Protein AF-A0A0J1IBX7-F1 (afdb_monomer)

Radius of gyration: 26.08 Å; Cα contacts (8 Å, |Δi|>4): 361; chains: 1; bounding box: 65×46×67 Å

Secondary structure (DSSP, 8-state):
-EEEEEE---SSSS-S-----HHHHHHHHHHHHTT-EEEEEETTT-SSHHHHHHHHHHHH--SEEEEE---SS--TT----SHHHHHHHHHHHHHH-TTSEEEEESHHHHHSHHHHHHH-TT--EE--S--TTHHHHHHHHHHHHHHS-----HHHHHHHHHHHTTSSPPEEEEEE-S-TT--HHHHHHHHHHHHHHHHHHTTTT-EEEEEEEPEEP-TTSHHHHHHHHTTSS-TT---SS--EE--TT-TTHHHHHHHHHHHHHHHHHHT---

Nearest PDB structures (foldseek):
  7kdx-assembly1_A  TM=3.950E-01  e=1.220E-04  Streptomyces tokunonensis
  8thp-assembly1_A  TM=5.035E-01  e=6.519E-03  Flavobacterium johnsoniae UW101
  8ted-assembly1_A  TM=4.180E-01  e=2.710E-02  Flavobacterium johnsoniae UW101
  5ufh-assembly1_A-2  TM=3.490E-01  e=6.223E-02  Bifidobacterium animalis subsp. lactis AD011
  3bbl-assembly1_A  TM=4.042E-01  e=1.536E+00  Chloroflexus aggregans DSM 9485

Structure (mmCIF, N/CA/C/O backbone):
data_AF-A0A0J1IBX7-F1
#
_entry.id   AF-A0A0J1IBX7-F1
#
loop_
_atom_site.group_PDB
_atom_site.id
_atom_site.type_symbol
_atom_site.label_atom_id
_atom_site.label_alt_id
_atom_site.label_comp_id
_atom_site.label_asym_id
_atom_site.label_entity_id
_atom_site.label_seq_id
_atom_site.pdbx_PDB_ins_code
_atom_site.Cartn_x
_atom_site.Cartn_y
_atom_site.Cartn_z
_atom_site.occupancy
_atom_site.B_iso_or_equiv
_atom_site.auth_seq_id
_atom_site.auth_comp_id
_atom_site.auth_asym_id
_atom_site.auth_atom_id
_atom_site.pdbx_PDB_model_num
ATOM 1 N N . MET A 1 1 ? -7.163 -11.366 -7.901 1.00 87.75 1 MET A N 1
ATOM 2 C CA . MET A 1 1 ? -7.035 -10.162 -8.777 1.00 87.75 1 MET A CA 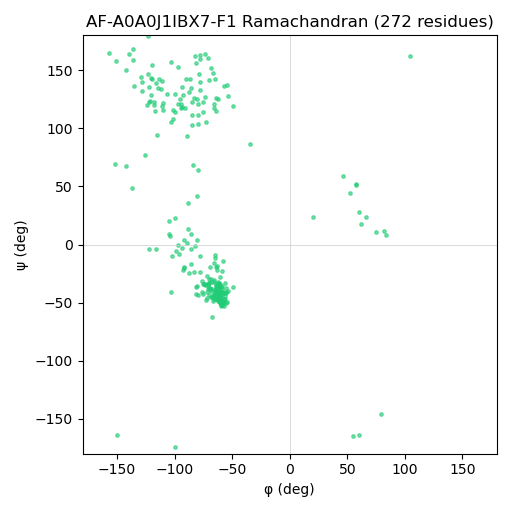1
ATOM 3 C C . MET A 1 1 ? -6.625 -10.525 -10.208 1.00 87.75 1 MET A C 1
ATOM 5 O O . MET A 1 1 ? -6.174 -11.645 -10.422 1.00 87.75 1 MET A O 1
ATOM 9 N N . ARG A 1 2 ? -6.738 -9.586 -11.164 1.00 96.25 2 ARG A N 1
ATOM 10 C CA . ARG A 1 2 ? -6.156 -9.688 -12.520 1.00 96.25 2 ARG A CA 1
ATOM 11 C C . ARG A 1 2 ? -4.748 -9.080 -12.525 1.00 96.25 2 ARG A C 1
ATOM 13 O O . ARG A 1 2 ? -4.621 -7.886 -12.257 1.00 96.25 2 ARG A O 1
ATOM 20 N N . VAL A 1 3 ? -3.725 -9.882 -12.813 1.00 97.94 3 VAL A N 1
ATOM 21 C CA . VAL A 1 3 ? -2.308 -9.483 -12.789 1.00 97.94 3 VAL A CA 1
ATOM 22 C C . VAL A 1 3 ? -1.711 -9.630 -14.186 1.00 97.94 3 VAL A C 1
ATOM 24 O O . VAL A 1 3 ? -1.757 -10.713 -14.768 1.00 97.94 3 VAL A O 1
ATOM 27 N N . LEU A 1 4 ? -1.162 -8.549 -14.735 1.00 98.62 4 LEU A N 1
ATOM 28 C CA . LEU A 1 4 ? -0.428 -8.580 -15.999 1.00 98.62 4 LEU A CA 1
ATOM 29 C C . LEU A 1 4 ? 1.071 -8.562 -15.708 1.00 98.62 4 LEU A C 1
ATOM 31 O O . LEU A 1 4 ? 1.586 -7.584 -15.177 1.00 98.62 4 LEU A O 1
ATOM 35 N N . MET A 1 5 ? 1.766 -9.633 -16.067 1.00 98.38 5 MET A N 1
ATOM 36 C CA . MET A 1 5 ? 3.218 -9.733 -15.958 1.00 98.38 5 MET A CA 1
ATOM 37 C C . MET A 1 5 ? 3.864 -9.303 -17.271 1.00 98.38 5 MET A C 1
ATOM 39 O O . MET A 1 5 ? 3.505 -9.811 -18.330 1.00 98.38 5 MET A O 1
ATOM 43 N N . ILE A 1 6 ? 4.824 -8.388 -17.214 1.00 98.25 6 ILE A N 1
ATOM 44 C CA . ILE A 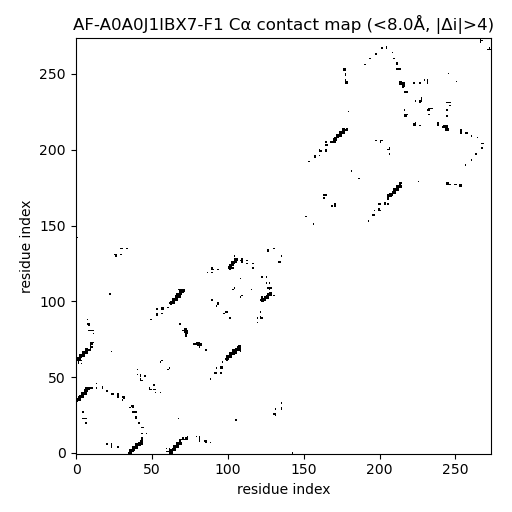1 6 ? 5.453 -7.794 -18.390 1.00 98.25 6 ILE A CA 1
ATOM 45 C C . ILE A 1 6 ? 6.963 -7.994 -18.318 1.00 98.25 6 ILE A C 1
ATOM 47 O O . ILE A 1 6 ? 7.626 -7.483 -17.412 1.00 98.25 6 ILE A O 1
ATOM 51 N N . GLN A 1 7 ? 7.520 -8.689 -19.310 1.00 96.75 7 GLN A N 1
ATOM 52 C CA . GLN A 1 7 ? 8.950 -8.609 -19.591 1.00 96.75 7 GLN A CA 1
ATOM 53 C C . GLN A 1 7 ? 9.176 -7.328 -20.389 1.00 96.75 7 GLN A C 1
ATOM 55 O O . GLN A 1 7 ? 8.724 -7.230 -21.531 1.00 96.75 7 GLN A O 1
ATOM 60 N N . THR A 1 8 ? 9.848 -6.340 -19.794 1.00 95.19 8 THR A N 1
ATOM 61 C CA . THR A 1 8 ? 10.196 -5.108 -20.513 1.00 95.19 8 THR A CA 1
ATOM 62 C C . THR A 1 8 ? 11.332 -5.387 -21.499 1.00 95.19 8 THR A C 1
ATOM 64 O O . THR A 1 8 ? 12.009 -6.418 -21.358 1.00 95.19 8 THR A O 1
ATOM 67 N N . PRO A 1 9 ? 11.576 -4.491 -22.479 1.00 91.38 9 PRO A N 1
ATOM 68 C CA . PRO A 1 9 ? 12.685 -4.647 -23.411 1.00 91.38 9 PRO A CA 1
ATOM 69 C C . PRO A 1 9 ? 13.985 -4.948 -22.662 1.00 91.38 9 P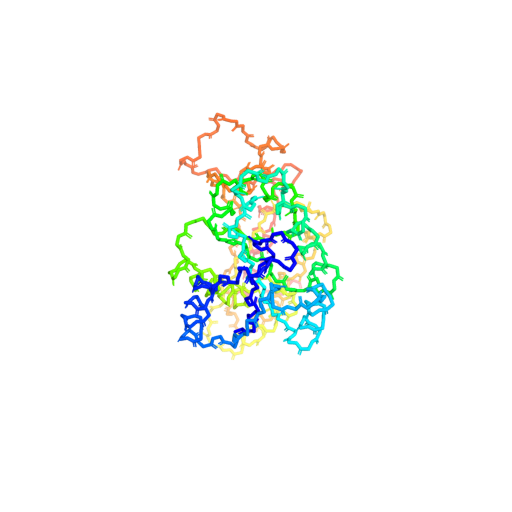RO A C 1
ATOM 71 O O . PRO A 1 9 ? 14.404 -4.183 -21.793 1.00 91.38 9 PRO A O 1
ATOM 74 N N . SER A 1 10 ? 14.573 -6.107 -22.949 1.00 86.31 10 SER A N 1
ATOM 75 C CA . SER A 1 10 ? 15.773 -6.614 -22.267 1.00 86.31 10 SER A CA 1
ATOM 76 C C . SER A 1 10 ? 16.972 -6.751 -23.199 1.00 86.31 10 SER A C 1
ATOM 78 O O . SER A 1 10 ? 18.063 -7.109 -22.756 1.00 86.31 10 SER A O 1
ATOM 80 N N . VAL A 1 11 ? 16.761 -6.477 -24.483 1.00 80.69 11 VAL A N 1
ATOM 81 C CA . VAL A 1 11 ? 17.766 -6.455 -25.539 1.00 80.69 11 VAL A CA 1
ATOM 82 C C . VAL A 1 11 ? 17.537 -5.229 -26.416 1.00 80.69 11 VAL A C 1
ATOM 84 O O . VAL A 1 11 ? 16.456 -4.641 -26.434 1.00 80.69 11 VAL A O 1
ATOM 87 N N . GLU A 1 12 ? 18.577 -4.819 -27.129 1.00 74.31 12 GLU A N 1
ATOM 88 C CA . GLU A 1 12 ? 18.506 -3.698 -28.058 1.00 74.31 12 GLU A CA 1
ATOM 89 C C . GLU A 1 12 ? 17.898 -4.133 -29.398 1.00 74.31 12 GLU A C 1
ATOM 91 O O . GLU A 1 12 ? 18.411 -5.044 -30.054 1.00 74.31 12 GLU A O 1
ATOM 96 N N . GLY A 1 13 ? 16.835 -3.439 -29.818 1.00 66.94 13 GLY A N 1
ATOM 97 C CA . GLY A 1 13 ? 16.150 -3.684 -31.087 1.00 66.94 13 GLY A CA 1
ATOM 98 C C . GLY A 1 13 ? 15.570 -5.097 -31.207 1.00 66.94 13 GLY A C 1
ATOM 99 O O . GLY A 1 13 ? 15.451 -5.834 -30.231 1.00 66.94 13 GLY A O 1
ATOM 100 N N . ILE A 1 14 ? 15.238 -5.500 -32.436 1.00 58.50 14 ILE A N 1
ATOM 101 C CA . ILE A 1 14 ? 14.907 -6.896 -32.760 1.00 58.50 14 ILE A CA 1
ATOM 102 C C . ILE A 1 14 ? 16.231 -7.664 -32.895 1.00 58.50 14 ILE A C 1
ATOM 104 O O . ILE A 1 14 ? 16.634 -8.094 -33.973 1.00 58.50 14 ILE A O 1
ATOM 108 N N . SER A 1 15 ? 16.974 -7.758 -31.797 1.00 56.31 15 SER A N 1
ATOM 109 C CA . SER A 1 15 ? 18.094 -8.686 -31.684 1.00 56.31 15 SER A CA 1
ATOM 110 C C . SER A 1 15 ? 17.576 -10.113 -31.935 1.00 56.31 15 SER A C 1
ATOM 112 O O . SER A 1 15 ? 16.514 -10.484 -31.434 1.00 56.31 15 SER A O 1
ATOM 114 N N . GLN A 1 16 ? 18.303 -10.924 -32.715 1.00 57.03 16 GLN A N 1
ATOM 115 C CA . GLN A 1 16 ? 17.941 -12.332 -32.950 1.00 57.03 16 GLN A CA 1
ATOM 116 C C . GLN A 1 16 ? 17.965 -13.171 -31.663 1.00 57.03 16 GLN A C 1
ATOM 118 O O . GLN A 1 16 ? 17.305 -14.208 -31.596 1.00 57.03 16 GLN A O 1
ATOM 123 N N . GLU A 1 17 ? 18.696 -12.727 -30.638 1.00 67.81 17 GLU A N 1
ATOM 124 C CA . GLU A 1 17 ? 18.764 -13.421 -29.362 1.00 67.81 17 GLU A CA 1
ATOM 125 C C . GLU A 1 17 ? 17.519 -13.115 -28.524 1.00 67.81 17 GLU A C 1
ATOM 127 O O . GLU A 1 17 ? 17.360 -12.032 -27.955 1.00 67.81 17 GLU A O 1
ATOM 132 N N . LYS A 1 18 ? 16.610 -14.092 -28.483 1.00 77.88 18 LYS A N 1
ATOM 133 C CA . LYS A 1 18 ? 15.417 -14.082 -27.638 1.00 77.88 18 LYS A CA 1
ATOM 134 C C . LYS A 1 18 ? 15.688 -14.935 -26.409 1.00 77.88 18 LYS A C 1
ATOM 136 O O . LYS A 1 18 ? 15.852 -16.149 -26.514 1.00 77.88 18 LYS A O 1
ATOM 141 N N . VAL A 1 19 ? 15.720 -14.297 -25.246 1.00 85.25 19 VAL A N 1
ATOM 142 C CA . VAL A 1 19 ? 15.922 -14.981 -23.968 1.00 85.25 19 VAL A CA 1
ATOM 143 C C . VAL A 1 19 ? 14.566 -15.261 -23.341 1.00 85.25 19 VAL A C 1
ATOM 145 O O . VAL A 1 19 ? 13.773 -14.347 -23.136 1.00 85.25 19 VAL A O 1
ATOM 148 N N . TYR A 1 20 ? 14.307 -16.525 -23.013 1.00 90.12 20 TYR A N 1
ATOM 149 C CA . TYR A 1 20 ? 13.074 -16.916 -22.341 1.00 90.12 20 TYR A CA 1
ATOM 150 C C . TYR A 1 20 ? 12.970 -16.241 -20.958 1.00 90.12 20 TYR A C 1
ATOM 152 O O . TYR A 1 20 ? 13.886 -16.399 -20.139 1.00 90.12 20 TYR A O 1
ATOM 160 N N . PRO A 1 21 ? 11.884 -15.505 -20.652 1.00 91.44 21 PRO A N 1
ATOM 161 C CA . PRO A 1 21 ? 11.794 -14.705 -19.435 1.00 91.44 21 PRO A CA 1
ATOM 162 C C . PRO A 1 21 ? 11.346 -15.564 -18.243 1.00 91.44 21 PRO A C 1
ATOM 164 O O . PRO A 1 21 ? 10.243 -15.423 -17.714 1.00 91.44 21 PRO A O 1
ATOM 167 N N . ILE A 1 22 ? 12.219 -16.480 -17.813 1.00 94.12 22 ILE A N 1
ATOM 168 C CA . ILE A 1 22 ? 11.900 -17.497 -16.800 1.00 94.12 22 ILE A CA 1
ATOM 169 C C . ILE A 1 22 ? 11.371 -16.894 -15.494 1.00 94.12 22 ILE A C 1
ATOM 171 O O . ILE A 1 22 ? 10.419 -17.424 -14.934 1.00 94.12 22 ILE A O 1
ATOM 175 N N . GLY A 1 23 ? 11.908 -15.748 -15.058 1.00 92.81 23 GLY A N 1
ATOM 176 C CA . GLY A 1 23 ? 11.496 -15.096 -13.813 1.00 92.81 23 GLY A CA 1
ATOM 177 C C . GLY A 1 23 ? 10.001 -14.776 -13.779 1.00 92.81 23 GLY A C 1
ATOM 178 O O . GLY A 1 23 ? 9.296 -15.207 -12.871 1.00 92.81 23 GLY A O 1
ATOM 179 N N . ILE A 1 24 ? 9.473 -14.085 -14.796 1.00 95.56 24 ILE A N 1
ATOM 180 C CA . ILE A 1 24 ? 8.044 -13.735 -14.804 1.00 95.56 24 ILE A CA 1
ATOM 181 C C . ILE A 1 24 ? 7.141 -14.939 -15.063 1.00 95.56 24 ILE A C 1
ATOM 183 O O . ILE A 1 24 ? 6.004 -14.937 -14.601 1.00 95.56 24 ILE A O 1
ATOM 187 N N . VAL A 1 25 ? 7.622 -15.967 -15.773 1.00 96.50 25 VAL A N 1
ATOM 188 C CA . VAL A 1 25 ? 6.854 -17.200 -16.006 1.00 96.50 25 VAL A CA 1
ATOM 189 C C . VAL A 1 25 ? 6.717 -18.002 -14.712 1.00 96.50 25 VAL A C 1
ATOM 191 O O . VAL A 1 25 ? 5.618 -18.466 -14.388 1.00 96.50 25 VAL A O 1
ATOM 194 N N . THR A 1 26 ? 7.802 -18.127 -13.946 1.00 96.38 26 THR A N 1
ATOM 195 C CA . THR A 1 26 ? 7.789 -18.748 -12.617 1.00 96.38 26 THR A CA 1
ATOM 196 C C . THR A 1 26 ? 6.843 -17.989 -11.695 1.00 96.38 26 THR A C 1
ATOM 198 O O . THR A 1 26 ? 5.920 -18.589 -11.143 1.00 96.38 26 THR A O 1
ATOM 201 N N . LEU A 1 27 ? 6.979 -16.662 -11.608 1.00 96.44 27 LEU A N 1
ATOM 202 C CA . LEU A 1 27 ? 6.096 -15.834 -10.782 1.00 96.44 27 LEU A CA 1
ATOM 203 C C . LEU A 1 27 ? 4.635 -15.927 -11.221 1.00 96.44 27 LEU A C 1
ATOM 205 O O . LEU A 1 27 ? 3.759 -16.079 -10.378 1.00 96.44 27 LEU A O 1
ATOM 209 N N . ALA A 1 28 ? 4.346 -15.910 -12.523 1.00 96.44 28 ALA A N 1
ATOM 210 C CA . ALA A 1 28 ? 2.982 -16.070 -13.014 1.00 96.44 28 ALA A CA 1
ATOM 211 C C . ALA A 1 28 ? 2.374 -17.420 -12.608 1.00 96.44 28 ALA A C 1
ATOM 213 O O . ALA A 1 28 ? 1.186 -17.487 -12.295 1.00 96.44 28 ALA A O 1
ATOM 214 N N . SER A 1 29 ? 3.179 -18.484 -12.591 1.00 96.00 29 SER A N 1
ATOM 215 C CA . SER A 1 29 ? 2.747 -19.815 -12.153 1.00 96.00 29 SER A CA 1
ATOM 216 C C . SER A 1 29 ? 2.447 -19.838 -10.653 1.00 96.00 29 SER A C 1
ATOM 218 O O . SER A 1 29 ? 1.389 -20.323 -10.255 1.00 96.00 29 SER A O 1
ATOM 220 N N . VAL A 1 30 ? 3.322 -19.241 -9.836 1.00 95.56 30 VAL A N 1
ATOM 221 C CA . VAL A 1 30 ? 3.095 -19.076 -8.392 1.00 95.56 30 VAL A CA 1
ATOM 222 C C . VAL A 1 30 ? 1.812 -18.282 -8.145 1.00 95.56 30 VAL A C 1
ATOM 224 O O . VAL A 1 30 ? 0.920 -18.763 -7.457 1.00 95.56 30 VAL A O 1
ATOM 227 N N . LEU A 1 31 ? 1.657 -17.112 -8.767 1.00 95.25 31 LEU A N 1
ATOM 228 C CA . LEU A 1 31 ? 0.492 -16.242 -8.588 1.00 95.25 31 LEU A CA 1
ATOM 229 C C . LEU A 1 31 ? -0.827 -16.899 -9.026 1.00 95.25 31 LEU A C 1
ATOM 231 O O . LEU A 1 31 ? -1.853 -16.705 -8.376 1.00 95.25 31 LEU A O 1
ATOM 235 N N . LYS A 1 32 ? -0.820 -17.725 -10.080 1.00 95.25 32 LYS A N 1
ATOM 236 C CA . LYS A 1 32 ? -1.988 -18.552 -10.434 1.00 95.25 32 LYS A CA 1
ATOM 237 C C . LYS A 1 32 ? -2.350 -19.533 -9.316 1.00 95.25 32 LYS A C 1
ATOM 239 O O . LYS A 1 32 ? -3.533 -19.712 -9.039 1.00 95.25 32 LYS A O 1
ATOM 244 N N . GLY A 1 33 ? -1.355 -20.118 -8.644 1.00 90.69 33 GLY A N 1
ATOM 245 C CA . GLY A 1 33 ? -1.550 -20.978 -7.471 1.00 90.69 33 GLY A CA 1
ATOM 246 C C . GLY A 1 33 ? -2.224 -20.271 -6.287 1.00 90.69 33 GLY A C 1
ATOM 247 O O . GLY A 1 33 ? -2.959 -20.908 -5.541 1.00 90.69 33 GLY A O 1
ATOM 248 N N . TYR A 1 34 ? -2.055 -18.951 -6.169 1.00 85.94 34 TYR A N 1
ATOM 249 C CA . TYR A 1 34 ? -2.741 -18.099 -5.185 1.00 85.94 34 TYR A CA 1
ATOM 250 C C . TYR A 1 34 ? -4.129 -17.610 -5.656 1.00 85.94 34 TYR A C 1
ATOM 252 O O . TYR A 1 34 ? -4.747 -16.769 -5.011 1.00 85.94 34 TYR A O 1
ATOM 260 N N . GLY A 1 35 ? -4.651 -18.125 -6.776 1.00 90.00 35 GLY A N 1
ATOM 261 C CA . GLY A 1 35 ? -5.995 -17.802 -7.270 1.00 90.00 35 GLY A CA 1
ATOM 262 C C . GLY A 1 35 ? -6.095 -16.495 -8.066 1.00 90.00 35 GLY A C 1
ATOM 263 O O . GLY A 1 35 ? -7.201 -16.030 -8.355 1.00 90.00 35 GLY A O 1
ATOM 264 N N . HIS A 1 36 ? -4.971 -15.885 -8.452 1.00 92.50 36 HIS A N 1
ATOM 265 C CA . HIS A 1 36 ? -4.982 -14.717 -9.333 1.00 92.50 36 HIS A CA 1
ATOM 266 C C . HIS A 1 36 ? -5.195 -15.127 -10.801 1.00 92.50 36 HIS A C 1
ATOM 268 O O . HIS A 1 36 ? -4.711 -16.157 -11.270 1.00 92.50 36 HIS A O 1
ATOM 274 N N . VAL A 1 37 ? -5.882 -14.273 -11.563 1.00 97.44 37 VAL A N 1
ATOM 275 C CA . VAL A 1 37 ? -5.962 -14.385 -13.025 1.00 97.44 37 VAL A CA 1
ATOM 276 C C . VAL A 1 37 ? -4.728 -13.699 -13.592 1.00 97.44 37 VAL A C 1
ATOM 278 O O . VAL A 1 37 ? -4.607 -12.481 -13.470 1.00 97.44 37 VAL A O 1
ATOM 281 N N . VAL A 1 38 ? -3.809 -14.464 -14.181 1.00 98.06 38 VAL A N 1
ATOM 282 C CA . VAL A 1 38 ? -2.506 -13.946 -14.621 1.00 98.06 38 VAL A CA 1
ATOM 283 C C . VAL A 1 38 ? -2.304 -14.129 -16.118 1.00 98.06 38 VAL A C 1
ATOM 285 O O . VAL A 1 38 ? -2.404 -15.249 -16.628 1.00 98.06 38 VAL A O 1
ATOM 288 N N . GLU A 1 39 ? -1.941 -13.043 -16.794 1.00 98.44 39 GLU A N 1
ATOM 289 C CA . GLU A 1 39 ? -1.468 -13.050 -18.178 1.00 98.44 39 GLU A CA 1
ATOM 290 C C . GLU A 1 39 ? -0.043 -12.501 -18.269 1.00 98.44 39 GLU A C 1
ATOM 292 O O . GLU A 1 39 ? 0.394 -11.727 -17.419 1.00 98.44 39 GLU A O 1
ATOM 297 N N . ILE A 1 40 ? 0.686 -12.924 -19.303 1.00 98.25 40 ILE A N 1
ATOM 298 C CA . ILE A 1 40 ? 2.057 -12.490 -19.573 1.00 98.25 40 ILE A CA 1
ATOM 299 C C . ILE A 1 40 ? 2.085 -11.732 -20.899 1.00 98.25 40 ILE A C 1
ATOM 301 O O . ILE A 1 40 ? 1.455 -12.148 -21.873 1.00 98.25 40 ILE A O 1
ATOM 305 N N . LEU A 1 41 ? 2.850 -10.648 -20.933 1.00 97.75 41 LEU A N 1
ATOM 306 C CA . LEU A 1 41 ? 3.285 -9.971 -22.143 1.00 97.75 41 LEU A CA 1
ATOM 307 C C . LEU A 1 41 ? 4.813 -9.938 -22.168 1.00 97.75 41 LEU A C 1
ATOM 309 O O . LEU A 1 41 ? 5.445 -9.393 -21.266 1.00 97.75 41 LEU A O 1
ATOM 313 N N . ASP A 1 42 ? 5.405 -10.480 -23.225 1.00 95.81 42 ASP A N 1
ATOM 314 C CA . ASP A 1 42 ? 6.823 -10.279 -23.507 1.00 95.81 42 ASP A CA 1
ATOM 315 C C . ASP A 1 42 ? 6.980 -9.232 -24.608 1.00 95.81 42 ASP A C 1
ATOM 317 O O . ASP A 1 42 ? 6.682 -9.483 -25.779 1.00 95.81 42 ASP A O 1
ATOM 321 N N . MET A 1 43 ? 7.444 -8.042 -24.220 1.00 94.19 43 MET A N 1
ATOM 322 C CA . MET A 1 43 ? 7.649 -6.924 -25.139 1.00 94.19 43 MET A CA 1
ATOM 323 C C . MET A 1 43 ? 8.731 -7.219 -26.185 1.00 94.19 43 MET A C 1
ATOM 325 O O . MET A 1 43 ? 8.731 -6.589 -27.235 1.00 94.19 43 MET A O 1
ATOM 329 N N . ASN A 1 44 ? 9.616 -8.194 -25.955 1.00 91.06 44 ASN A N 1
ATOM 330 C CA . ASN A 1 44 ? 10.666 -8.567 -26.907 1.00 91.06 44 ASN A CA 1
ATOM 331 C C . ASN A 1 44 ? 10.144 -9.435 -28.073 1.00 91.06 44 ASN A C 1
ATOM 333 O O . ASN A 1 44 ? 10.880 -9.690 -29.027 1.00 91.06 44 ASN A O 1
ATOM 337 N N . LEU A 1 45 ? 8.895 -9.921 -28.014 1.00 91.00 45 LEU A N 1
ATOM 338 C CA . LEU A 1 45 ? 8.303 -10.754 -29.071 1.00 91.00 45 LEU A CA 1
ATOM 339 C C . LEU A 1 45 ? 7.520 -9.953 -30.115 1.00 91.00 45 LEU A C 1
ATOM 341 O O . LEU A 1 45 ? 7.323 -10.442 -31.229 1.00 91.00 45 LEU A O 1
ATOM 345 N N . ALA A 1 46 ? 7.069 -8.751 -29.763 1.00 89.38 46 ALA A N 1
ATOM 346 C CA . ALA A 1 46 ? 6.272 -7.904 -30.636 1.00 89.38 46 ALA A CA 1
ATOM 347 C C . ALA A 1 46 ? 7.161 -7.045 -31.545 1.00 89.38 46 ALA A C 1
ATOM 349 O O . ALA A 1 46 ? 8.192 -6.528 -31.122 1.00 89.38 46 ALA A O 1
ATOM 350 N N . GLN A 1 47 ? 6.730 -6.853 -32.795 1.00 87.38 47 GLN A N 1
ATOM 351 C CA . GLN A 1 47 ? 7.392 -5.927 -33.718 1.00 87.38 47 GLN A CA 1
ATOM 352 C C . GLN A 1 47 ? 7.230 -4.468 -33.267 1.00 87.38 47 GLN A C 1
ATOM 354 O O . GLN A 1 47 ? 8.173 -3.689 -33.372 1.00 87.38 47 GLN A O 1
ATOM 359 N N . ASP A 1 48 ? 6.052 -4.123 -32.739 1.00 92.94 48 ASP A N 1
ATOM 360 C CA . ASP A 1 48 ? 5.795 -2.875 -32.019 1.00 92.94 48 ASP A CA 1
ATOM 361 C C . ASP A 1 48 ? 5.441 -3.201 -30.556 1.00 92.94 48 ASP A C 1
ATOM 363 O O . ASP A 1 48 ? 4.282 -3.501 -30.236 1.00 92.94 48 ASP A O 1
ATOM 367 N N . PRO A 1 49 ? 6.438 -3.183 -29.653 1.00 93.38 49 PRO A N 1
ATOM 368 C CA . PRO A 1 49 ? 6.237 -3.520 -28.250 1.00 93.38 49 PRO A CA 1
ATOM 369 C C . PRO A 1 49 ? 5.256 -2.600 -27.523 1.00 93.38 49 PRO A C 1
ATOM 371 O O . PRO A 1 49 ? 4.526 -3.050 -26.640 1.00 93.38 49 PRO A O 1
ATOM 374 N N . PHE A 1 50 ? 5.226 -1.314 -27.878 1.00 96.00 50 PHE A N 1
ATOM 375 C CA . PHE A 1 50 ? 4.404 -0.324 -27.187 1.00 96.00 50 PHE A CA 1
ATOM 376 C C . PHE A 1 50 ? 2.947 -0.379 -27.652 1.00 96.00 50 PHE A C 1
ATOM 378 O O . PHE A 1 50 ? 2.043 -0.242 -26.823 1.00 96.00 50 PHE A O 1
ATOM 385 N N . ALA A 1 51 ? 2.698 -0.650 -28.938 1.00 96.56 51 ALA A N 1
ATOM 386 C CA . ALA A 1 51 ? 1.349 -0.930 -29.425 1.00 96.56 51 ALA A CA 1
ATOM 387 C C . ALA A 1 51 ? 0.776 -2.202 -28.784 1.00 96.56 51 ALA A C 1
ATOM 389 O O . ALA A 1 51 ? -0.337 -2.166 -28.256 1.00 96.56 51 ALA A O 1
ATOM 390 N N . ALA A 1 52 ? 1.563 -3.285 -28.738 1.00 97.25 52 ALA A N 1
ATOM 391 C CA . ALA A 1 52 ? 1.161 -4.535 -28.094 1.00 97.25 52 ALA A CA 1
ATOM 392 C C . ALA A 1 52 ? 0.872 -4.344 -26.595 1.00 97.25 52 ALA A C 1
ATOM 394 O O . ALA A 1 52 ? -0.116 -4.865 -26.077 1.00 97.25 52 ALA A O 1
ATOM 395 N N . LEU A 1 53 ? 1.695 -3.552 -25.900 1.00 98.12 53 LEU A N 1
ATOM 396 C CA . LEU A 1 53 ? 1.464 -3.179 -24.506 1.00 98.12 53 LEU A CA 1
ATOM 397 C C . LEU A 1 53 ? 0.143 -2.430 -24.323 1.00 98.12 53 LEU A C 1
ATOM 399 O O . LEU A 1 53 ? -0.669 -2.816 -23.482 1.00 98.12 53 LEU A O 1
ATOM 403 N N . LYS A 1 54 ? -0.091 -1.384 -25.120 1.00 98.25 54 LYS A N 1
ATOM 404 C CA . LYS A 1 54 ? -1.327 -0.599 -25.061 1.00 98.25 54 LYS A CA 1
ATOM 405 C C . LYS A 1 54 ? -2.555 -1.478 -25.290 1.00 98.25 54 LYS A C 1
ATOM 407 O O . LYS A 1 54 ? -3.503 -1.402 -24.513 1.00 98.25 54 LYS A O 1
ATOM 412 N N . GLU A 1 55 ? -2.540 -2.305 -26.332 1.00 98.12 55 GLU A N 1
ATOM 413 C CA . GLU A 1 55 ? -3.633 -3.231 -26.632 1.00 98.12 55 GLU A CA 1
ATOM 414 C C . GLU A 1 55 ? -3.884 -4.169 -25.449 1.00 98.12 55 GLU A C 1
ATOM 416 O O . GLU A 1 55 ? -5.005 -4.240 -24.946 1.00 98.12 55 GLU A O 1
ATOM 421 N N . LYS A 1 56 ? -2.825 -4.803 -24.931 1.00 98.38 56 LYS A N 1
ATOM 422 C CA . LYS A 1 56 ? -2.927 -5.755 -23.824 1.00 98.38 56 LYS A CA 1
ATOM 423 C C . LYS A 1 56 ? -3.504 -5.130 -22.558 1.00 98.38 56 LYS A C 1
ATOM 425 O O . LYS A 1 56 ? -4.328 -5.763 -21.901 1.00 98.38 56 LYS A O 1
ATOM 430 N N . LEU A 1 57 ? -3.106 -3.904 -22.217 1.00 98.25 57 LEU A N 1
ATOM 431 C CA . LEU A 1 57 ? -3.665 -3.170 -21.078 1.00 98.25 57 LEU A CA 1
ATOM 432 C C . LEU A 1 57 ? -5.172 -2.945 -21.245 1.00 98.25 57 LEU A C 1
ATOM 434 O O . LEU A 1 57 ? -5.929 -3.202 -20.312 1.00 98.25 57 LEU A O 1
ATOM 438 N N . LEU A 1 58 ? -5.612 -2.520 -22.432 1.00 97.25 58 LEU A N 1
ATOM 439 C CA . LEU A 1 58 ? -7.018 -2.210 -22.707 1.00 97.25 58 LEU A CA 1
ATOM 440 C C . LEU A 1 58 ? -7.906 -3.459 -22.774 1.00 97.25 58 LEU A C 1
ATOM 442 O O . LEU A 1 58 ? -9.061 -3.405 -22.351 1.00 97.25 58 LEU A O 1
ATOM 446 N N . THR A 1 59 ? -7.381 -4.582 -23.272 1.00 97.88 59 THR A N 1
ATOM 447 C CA . THR A 1 59 ? -8.127 -5.846 -23.358 1.00 97.88 59 THR A CA 1
ATOM 448 C C . THR A 1 59 ? -8.135 -6.599 -22.034 1.00 97.88 59 THR A C 1
ATOM 450 O O . THR A 1 59 ? -9.157 -7.155 -21.637 1.00 97.88 59 THR A O 1
ATOM 453 N N . PHE A 1 60 ? -6.993 -6.653 -21.342 1.00 98.19 60 PHE A N 1
ATOM 454 C CA . PHE A 1 60 ? -6.863 -7.424 -20.112 1.00 98.19 60 PHE A CA 1
ATOM 455 C C . PHE A 1 60 ? -7.268 -6.628 -18.872 1.00 98.19 60 PHE A C 1
ATOM 457 O O . PHE A 1 60 ? -7.663 -7.249 -17.892 1.00 98.19 60 PHE A O 1
ATOM 464 N N . GLN A 1 61 ? -7.216 -5.296 -18.886 1.00 97.44 61 GLN A N 1
ATOM 465 C CA . GLN A 1 61 ? -7.662 -4.442 -17.776 1.00 97.44 61 GLN A CA 1
ATOM 466 C C . GLN A 1 61 ? -7.148 -4.929 -16.406 1.00 97.44 61 GLN A C 1
ATOM 468 O O . GLN A 1 61 ? -7.934 -5.327 -15.538 1.00 97.44 61 GLN A O 1
ATOM 473 N N . PRO A 1 62 ? -5.818 -5.015 -16.220 1.00 97.81 62 PRO A N 1
ATOM 474 C CA . PRO A 1 62 ? -5.245 -5.525 -14.982 1.00 97.81 62 PRO A CA 1
ATOM 475 C C . PRO A 1 62 ? -5.527 -4.591 -13.799 1.00 97.81 62 PRO A C 1
ATOM 477 O O . PRO A 1 62 ? -5.545 -3.371 -13.948 1.00 97.81 62 PRO A O 1
ATOM 480 N N . GLY A 1 63 ? -5.681 -5.172 -12.606 1.00 95.25 63 GLY A N 1
ATOM 481 C CA . GLY A 1 63 ? -5.617 -4.417 -11.348 1.00 95.25 63 GLY A CA 1
ATOM 482 C C . GLY A 1 63 ? -4.176 -4.216 -10.869 1.00 95.25 63 GLY A C 1
ATOM 483 O O . GLY A 1 63 ? -3.881 -3.265 -10.153 1.00 95.25 63 GLY A O 1
ATOM 484 N N . VAL A 1 64 ? -3.268 -5.097 -11.298 1.00 97.38 64 VAL A N 1
ATOM 485 C CA . VAL A 1 64 ? -1.835 -5.032 -10.996 1.00 97.38 64 VAL A CA 1
ATOM 486 C C . VAL A 1 64 ? -1.032 -5.309 -12.258 1.00 97.38 64 VAL A C 1
ATOM 488 O O . VAL A 1 64 ? -1.328 -6.256 -12.989 1.00 97.38 64 VAL A O 1
ATOM 491 N N . VAL A 1 65 ? 0.018 -4.525 -12.478 1.00 98.56 65 VAL A N 1
ATOM 492 C CA . VAL A 1 65 ? 1.011 -4.755 -13.525 1.00 98.56 65 VAL A CA 1
ATOM 493 C C . VAL A 1 65 ? 2.372 -5.008 -12.875 1.00 98.56 65 VAL A C 1
ATOM 495 O O . VAL A 1 65 ? 2.936 -4.130 -12.224 1.00 98.56 65 VAL A O 1
ATOM 498 N N . GLY A 1 66 ? 2.890 -6.224 -13.052 1.00 98.19 66 GLY A N 1
ATOM 499 C CA . GLY A 1 66 ? 4.225 -6.628 -12.619 1.00 98.19 66 GLY A CA 1
ATOM 500 C C . GLY A 1 66 ? 5.234 -6.453 -13.751 1.00 98.19 66 GLY A C 1
ATOM 501 O O . GLY A 1 66 ? 5.110 -7.102 -14.785 1.00 98.19 66 GLY A O 1
ATOM 502 N N . LEU A 1 67 ? 6.239 -5.604 -13.571 1.00 98.50 67 LEU A N 1
ATOM 503 C CA . LEU A 1 67 ? 7.261 -5.282 -14.568 1.00 98.50 67 LEU A CA 1
ATOM 504 C C . LEU A 1 67 ? 8.594 -5.936 -14.207 1.00 98.50 67 LEU A C 1
ATOM 506 O O . LEU A 1 67 ? 9.101 -5.759 -13.100 1.00 98.50 67 LEU A O 1
ATOM 510 N N . SER A 1 68 ? 9.200 -6.642 -15.160 1.00 97.69 68 SER A N 1
ATOM 511 C CA . SER A 1 68 ? 10.554 -7.178 -15.013 1.00 97.69 68 SER A CA 1
ATOM 512 C C . SER A 1 68 ? 11.567 -6.347 -15.790 1.00 97.69 68 SER A C 1
ATOM 514 O O . SER A 1 68 ? 11.671 -6.473 -17.011 1.00 97.69 68 SER A O 1
ATOM 516 N N . LEU A 1 69 ? 12.359 -5.553 -15.065 1.00 96.56 69 LEU A N 1
ATOM 517 C CA . LEU A 1 69 ? 13.575 -4.932 -15.584 1.00 96.56 69 LEU A CA 1
ATOM 518 C C . LEU A 1 69 ? 14.748 -5.889 -15.352 1.00 96.56 69 LEU A C 1
ATOM 520 O O . LEU A 1 69 ? 15.361 -5.927 -14.282 1.00 96.56 69 LEU A O 1
ATOM 524 N N . ARG A 1 70 ? 15.042 -6.703 -16.367 1.00 93.06 70 ARG A N 1
ATOM 525 C CA . ARG A 1 70 ? 16.078 -7.744 -16.287 1.00 93.06 70 ARG A CA 1
ATOM 526 C C . ARG A 1 70 ? 17.490 -7.184 -16.461 1.00 93.06 70 ARG A C 1
ATOM 528 O O . ARG A 1 70 ? 18.382 -7.544 -15.700 1.00 93.06 70 ARG A O 1
ATOM 535 N N . ASN A 1 71 ? 17.667 -6.295 -17.430 1.00 90.38 71 ASN A N 1
ATOM 536 C CA . ASN A 1 71 ? 18.951 -5.734 -17.831 1.00 90.38 71 ASN A CA 1
ATOM 537 C C . ASN A 1 71 ? 18.845 -4.202 -17.839 1.00 90.38 71 ASN A C 1
ATOM 539 O O . ASN A 1 71 ? 17.826 -3.674 -18.279 1.00 90.38 71 ASN A O 1
ATOM 543 N N . ILE A 1 72 ? 19.880 -3.494 -17.383 1.00 91.69 72 ILE A N 1
ATOM 544 C CA . ILE A 1 72 ? 19.961 -2.021 -17.487 1.00 91.69 72 ILE A CA 1
ATOM 545 C C . ILE A 1 72 ? 20.670 -1.573 -18.777 1.00 91.69 72 ILE A C 1
ATOM 547 O O . ILE A 1 72 ? 20.476 -0.450 -19.247 1.00 91.69 72 ILE A O 1
ATOM 551 N N . ASP A 1 73 ? 21.433 -2.485 -19.375 1.00 88.06 73 ASP A N 1
ATOM 552 C CA . ASP A 1 73 ? 22.150 -2.362 -20.638 1.00 88.06 73 ASP A CA 1
ATOM 553 C C . ASP A 1 73 ? 22.262 -3.758 -21.298 1.00 88.06 73 ASP A C 1
ATOM 555 O O . ASP A 1 73 ? 22.098 -4.777 -20.619 1.00 88.06 73 ASP A O 1
ATOM 559 N N . PRO A 1 74 ? 22.468 -3.844 -22.622 1.00 77.00 74 PRO A N 1
ATOM 560 C CA . PRO A 1 74 ? 22.497 -5.112 -23.348 1.00 77.00 74 PRO A CA 1
ATOM 561 C C . PRO A 1 74 ? 23.838 -5.871 -23.254 1.00 77.00 74 PRO A C 1
ATOM 563 O O . PRO A 1 74 ? 23.952 -6.926 -23.878 1.00 77.00 74 PRO A O 1
ATOM 566 N N . LEU A 1 75 ? 24.824 -5.388 -22.480 1.00 73.81 75 LEU A N 1
ATOM 567 C CA . LEU A 1 75 ? 26.182 -5.945 -22.369 1.00 73.81 75 LEU A CA 1
ATOM 568 C C . LEU A 1 75 ? 26.903 -6.073 -23.741 1.00 73.81 75 LEU A C 1
ATOM 570 O O . LEU A 1 75 ? 26.519 -5.454 -24.733 1.00 73.81 75 LEU A O 1
ATOM 574 N N . ALA A 1 76 ? 28.003 -6.837 -23.801 1.00 71.12 76 ALA A N 1
ATOM 575 C CA . ALA A 1 76 ? 28.721 -7.209 -25.033 1.00 71.12 76 ALA A CA 1
ATOM 576 C C . ALA A 1 76 ? 29.233 -6.036 -25.908 1.00 71.12 76 ALA A C 1
ATOM 578 O O . ALA A 1 76 ? 29.019 -6.009 -27.119 1.00 71.12 76 ALA A O 1
ATOM 579 N N . ASN A 1 77 ? 29.957 -5.083 -25.304 1.00 69.12 77 ASN A N 1
ATOM 580 C CA . ASN A 1 77 ? 30.553 -3.906 -25.969 1.00 69.12 77 ASN A CA 1
ATOM 581 C C . ASN A 1 77 ? 29.552 -2.942 -26.630 1.00 69.12 77 ASN A C 1
ATOM 583 O O . ASN A 1 77 ? 29.938 -2.100 -27.441 1.00 69.12 77 ASN A O 1
ATOM 587 N N . LYS A 1 78 ? 28.274 -3.025 -26.265 1.00 72.94 78 LYS A N 1
ATOM 588 C CA . LYS A 1 78 ? 27.267 -2.036 -26.644 1.00 72.94 78 LYS A CA 1
ATOM 589 C C . LYS A 1 78 ? 27.193 -0.932 -25.593 1.00 72.94 78 LYS A C 1
ATOM 591 O O . LYS A 1 78 ? 27.305 -1.195 -24.401 1.00 72.94 78 LYS A O 1
ATOM 596 N N . THR A 1 79 ? 26.992 0.304 -26.040 1.00 79.00 79 THR A N 1
ATOM 597 C CA . THR A 1 79 ? 26.918 1.497 -25.177 1.00 79.00 79 THR A CA 1
ATOM 598 C C . THR A 1 79 ? 25.490 2.019 -24.987 1.00 79.00 79 THR A C 1
ATOM 600 O O . THR A 1 79 ? 25.296 3.104 -24.440 1.00 79.00 79 THR A O 1
ATOM 603 N N . SER A 1 80 ? 24.478 1.275 -25.443 1.00 85.19 80 SER A N 1
ATOM 604 C CA . SER A 1 80 ? 23.069 1.636 -25.282 1.00 85.19 80 SER A CA 1
ATOM 605 C C . SER A 1 80 ? 22.523 1.263 -23.902 1.00 85.19 80 SER A C 1
ATOM 607 O O . SER A 1 80 ? 23.032 0.377 -23.221 1.00 85.19 80 SER A O 1
ATOM 609 N N . SER A 1 81 ? 21.464 1.959 -23.480 1.00 89.81 81 SER A N 1
ATOM 610 C CA . SER A 1 81 ? 20.790 1.722 -22.202 1.00 89.81 81 SER A CA 1
ATOM 611 C C . SER A 1 81 ? 19.374 1.204 -22.422 1.00 89.81 81 SER A C 1
ATOM 613 O O . SER A 1 81 ? 18.657 1.663 -23.312 1.00 89.81 81 SER A O 1
ATOM 615 N N . LEU A 1 82 ? 18.958 0.279 -21.561 1.00 92.06 82 LEU A N 1
ATOM 616 C CA . LEU A 1 82 ? 17.595 -0.248 -21.495 1.00 92.06 82 LEU A CA 1
ATOM 617 C C . LEU A 1 82 ? 16.729 0.513 -20.476 1.00 92.06 82 LEU A C 1
ATOM 619 O O . LEU A 1 82 ? 15.524 0.284 -20.393 1.00 92.06 82 LEU A O 1
ATOM 623 N N . ILE A 1 83 ? 17.307 1.478 -19.751 1.00 94.94 83 ILE A N 1
ATOM 624 C CA . ILE A 1 83 ? 16.561 2.357 -18.844 1.00 94.94 83 ILE A CA 1
ATOM 625 C C . ILE A 1 83 ? 15.590 3.279 -19.602 1.00 94.94 83 ILE A C 1
ATOM 627 O O . ILE A 1 83 ? 14.423 3.321 -19.215 1.00 94.94 83 ILE A O 1
ATOM 631 N N . PRO A 1 84 ? 15.966 3.969 -20.701 1.00 94.31 84 PRO A N 1
ATOM 632 C CA . PRO A 1 84 ? 15.019 4.797 -21.450 1.00 94.31 84 PRO A CA 1
ATOM 633 C C . PRO A 1 84 ? 13.756 4.056 -21.934 1.00 94.31 84 PRO A C 1
ATOM 635 O O . PRO A 1 84 ? 12.658 4.540 -21.649 1.00 94.31 84 PRO A O 1
ATOM 638 N N . PRO A 1 85 ? 13.830 2.884 -22.605 1.00 93.31 85 PRO A N 1
ATOM 639 C CA . PRO A 1 85 ? 12.616 2.163 -22.988 1.00 93.31 85 PRO A CA 1
ATOM 640 C C . PRO A 1 85 ? 11.821 1.654 -21.776 1.00 93.31 85 PRO A C 1
ATOM 642 O O . PRO A 1 85 ? 10.591 1.608 -21.840 1.00 93.31 85 PRO A O 1
ATOM 645 N N . PHE A 1 86 ? 12.475 1.330 -20.656 1.00 96.44 86 PHE A N 1
ATOM 646 C CA . PHE A 1 86 ? 11.792 0.995 -19.404 1.00 96.44 86 PHE A CA 1
ATOM 647 C C . PHE A 1 86 ? 11.001 2.186 -18.831 1.00 96.44 86 PHE A C 1
ATOM 649 O O . PHE A 1 86 ? 9.820 2.044 -18.521 1.00 96.44 86 PHE A O 1
ATOM 656 N N . VAL A 1 87 ? 11.603 3.379 -18.778 1.00 96.94 87 VAL A N 1
ATOM 657 C CA . VAL A 1 87 ? 10.941 4.631 -18.360 1.00 96.94 87 VAL A CA 1
ATOM 658 C C . VAL A 1 87 ? 9.710 4.912 -19.225 1.00 96.94 87 VAL A C 1
ATOM 660 O O . VAL A 1 87 ? 8.634 5.206 -18.703 1.00 96.94 87 VAL A O 1
ATOM 663 N N . VAL A 1 88 ? 9.842 4.784 -20.550 1.00 97.19 88 VAL A N 1
ATOM 664 C CA . VAL A 1 88 ? 8.716 4.965 -21.483 1.00 97.19 88 VAL A CA 1
ATOM 665 C C . VAL A 1 88 ? 7.625 3.923 -21.236 1.00 97.19 88 VAL A C 1
ATOM 667 O O . VAL A 1 88 ? 6.447 4.268 -21.253 1.00 97.19 88 VAL A O 1
ATOM 670 N N . THR A 1 89 ? 8.000 2.672 -20.955 1.00 97.94 89 THR A N 1
ATOM 671 C CA . THR A 1 89 ? 7.059 1.589 -20.630 1.00 97.94 89 THR A CA 1
ATOM 672 C C . THR A 1 89 ? 6.220 1.936 -19.401 1.00 97.94 89 THR A C 1
ATOM 674 O O . THR A 1 89 ? 4.994 1.907 -19.474 1.00 97.94 89 THR A O 1
ATOM 677 N N . VAL A 1 90 ? 6.864 2.327 -18.296 1.00 98.12 90 VAL A N 1
ATOM 678 C CA . VAL A 1 90 ? 6.189 2.719 -17.046 1.00 98.12 90 VAL A CA 1
ATOM 679 C C . VAL A 1 90 ? 5.223 3.881 -17.283 1.00 98.12 90 VAL A C 1
ATOM 681 O O . VAL A 1 90 ? 4.043 3.787 -16.946 1.00 98.12 90 VAL A O 1
ATOM 684 N N . ARG A 1 91 ? 5.696 4.946 -17.941 1.00 97.69 91 ARG A N 1
ATOM 685 C CA . ARG A 1 91 ? 4.884 6.137 -18.234 1.00 97.69 91 ARG A CA 1
ATOM 686 C C . ARG A 1 91 ? 3.710 5.843 -19.157 1.00 97.69 91 ARG A C 1
ATOM 688 O O . ARG A 1 91 ? 2.628 6.389 -18.959 1.00 97.69 91 ARG A O 1
ATOM 695 N N . LEU A 1 92 ? 3.897 4.974 -20.150 1.00 98.12 92 LEU A N 1
ATOM 696 C CA . LEU A 1 92 ? 2.818 4.565 -21.042 1.00 98.12 92 LEU A CA 1
ATOM 697 C C . LEU A 1 92 ? 1.734 3.802 -20.278 1.00 98.12 92 LEU A C 1
ATOM 699 O O . LEU A 1 92 ? 0.554 4.070 -20.494 1.00 98.12 92 LEU A O 1
ATOM 703 N N . ILE A 1 93 ? 2.110 2.891 -19.373 1.00 98.31 93 ILE A N 1
ATOM 704 C CA . ILE A 1 93 ? 1.132 2.161 -18.558 1.00 98.31 93 ILE A CA 1
ATOM 705 C C . ILE A 1 93 ? 0.357 3.136 -17.673 1.00 98.31 93 ILE A C 1
ATOM 707 O O . ILE A 1 93 ? -0.870 3.108 -17.687 1.00 98.31 93 ILE A O 1
ATOM 711 N N . ALA A 1 94 ? 1.055 4.036 -16.975 1.00 94.88 94 ALA A N 1
ATOM 712 C CA . ALA A 1 94 ? 0.424 5.039 -16.121 1.00 94.88 94 ALA A CA 1
ATOM 713 C C . ALA A 1 94 ? -0.533 5.961 -16.902 1.00 94.88 94 ALA A C 1
ATOM 715 O O . ALA A 1 94 ? -1.593 6.318 -16.398 1.00 94.88 94 ALA A O 1
ATOM 716 N N . ALA A 1 95 ? -0.200 6.310 -18.148 1.00 96.81 95 ALA A N 1
ATOM 717 C CA . ALA A 1 95 ? -1.048 7.148 -18.994 1.00 96.81 95 ALA A CA 1
ATOM 718 C C . ALA A 1 95 ? -2.260 6.402 -19.583 1.00 96.81 95 ALA A C 1
ATOM 720 O O . ALA A 1 95 ? -3.349 6.965 -19.669 1.00 96.81 95 ALA A O 1
ATOM 721 N N . VAL A 1 96 ? -2.084 5.151 -20.023 1.00 96.38 96 VAL A N 1
ATOM 722 C CA . VAL A 1 96 ? -3.140 4.358 -20.681 1.00 96.38 96 VAL A CA 1
ATOM 723 C C . VAL A 1 96 ? -4.083 3.720 -19.664 1.00 96.38 96 VAL A C 1
ATOM 725 O O . VAL A 1 96 ? -5.279 3.595 -19.928 1.00 96.38 96 VAL A O 1
ATOM 728 N N . TRP A 1 97 ? -3.552 3.290 -18.521 1.00 96.31 97 TRP A N 1
ATOM 729 C CA . TRP A 1 97 ? -4.280 2.526 -17.517 1.00 96.31 97 TRP A CA 1
ATOM 730 C C . TRP A 1 97 ? -3.877 2.932 -16.083 1.00 96.31 97 TRP A C 1
ATOM 732 O O . TRP A 1 97 ? -3.307 2.125 -15.344 1.00 96.31 97 TRP A O 1
ATOM 742 N N . PRO A 1 98 ? -4.205 4.168 -15.651 1.00 92.62 98 PRO A N 1
ATOM 743 C CA . PRO A 1 98 ? -3.765 4.747 -14.370 1.00 92.62 98 PRO A CA 1
ATOM 744 C C . PRO A 1 98 ? -4.301 4.029 -13.121 1.00 92.62 98 PRO A C 1
ATOM 746 O O . PRO A 1 98 ? -3.909 4.350 -12.004 1.00 92.62 98 PRO A O 1
ATOM 749 N N . HIS A 1 99 ? -5.236 3.092 -13.285 1.00 87.88 99 HIS A N 1
ATOM 750 C CA . HIS A 1 99 ? -5.854 2.364 -12.178 1.00 87.88 99 HIS A CA 1
ATOM 751 C C . HIS A 1 99 ? -5.060 1.131 -11.731 1.00 87.88 99 HIS A C 1
ATOM 753 O O . HIS A 1 99 ? -5.335 0.608 -10.651 1.00 87.88 99 HIS A O 1
ATOM 759 N N . ALA A 1 100 ? -4.119 0.638 -12.542 1.00 93.94 100 ALA A N 1
ATOM 760 C CA . ALA A 1 100 ? -3.307 -0.508 -12.148 1.00 93.94 100 ALA A CA 1
ATOM 761 C C . ALA A 1 100 ? -2.208 -0.103 -11.170 1.00 93.94 100 ALA A C 1
ATOM 763 O O . ALA A 1 100 ? -1.522 0.893 -11.380 1.00 93.94 100 ALA A O 1
ATOM 764 N N . ARG A 1 101 ? -1.978 -0.950 -10.163 1.00 95.06 101 ARG A N 1
ATOM 765 C CA . ARG A 1 101 ? -0.781 -0.853 -9.323 1.00 95.06 101 ARG A CA 1
ATOM 766 C C . ARG A 1 101 ? 0.444 -1.343 -10.083 1.00 95.06 101 ARG A C 1
ATOM 768 O O . ARG A 1 101 ? 0.436 -2.467 -10.590 1.00 95.06 101 ARG A O 1
ATOM 775 N N . LEU A 1 102 ? 1.484 -0.522 -10.143 1.00 98.00 102 LEU A N 1
ATOM 776 C CA . LEU A 1 102 ? 2.749 -0.820 -10.802 1.00 98.00 102 LEU A CA 1
ATOM 777 C C . LEU A 1 102 ? 3.752 -1.380 -9.798 1.00 98.00 102 LEU A C 1
ATOM 779 O O . LEU A 1 102 ? 4.162 -0.706 -8.854 1.00 98.00 102 LEU A O 1
ATOM 783 N N . ILE A 1 103 ? 4.166 -2.624 -10.023 1.00 98.12 103 ILE A N 1
ATOM 784 C CA . ILE A 1 103 ? 5.136 -3.320 -9.177 1.00 98.12 103 ILE A CA 1
ATOM 785 C C . ILE A 1 103 ? 6.315 -3.722 -10.048 1.00 98.12 103 ILE A C 1
ATOM 787 O O . ILE A 1 103 ? 6.141 -4.418 -11.046 1.00 98.12 103 ILE A O 1
ATOM 791 N N . VAL A 1 104 ? 7.517 -3.292 -9.684 1.00 98.06 104 VAL A N 1
ATOM 792 C CA . VAL A 1 104 ? 8.729 -3.551 -10.468 1.00 98.06 104 VAL A CA 1
ATOM 793 C C . VAL A 1 104 ? 9.643 -4.523 -9.734 1.00 98.06 104 VAL A C 1
ATOM 795 O O . VAL A 1 104 ? 9.820 -4.441 -8.522 1.00 98.06 104 VAL A O 1
ATOM 798 N N . GLY A 1 105 ? 10.259 -5.432 -10.482 1.00 97.25 105 GLY A N 1
ATOM 799 C CA . GLY A 1 105 ? 11.325 -6.300 -10.002 1.00 97.25 105 GLY A CA 1
ATOM 800 C C . GLY A 1 105 ? 12.293 -6.675 -11.121 1.00 97.25 105 GLY A C 1
ATOM 801 O O . GLY A 1 105 ? 12.316 -6.066 -12.193 1.00 97.25 105 GLY A O 1
ATOM 802 N N . GLY A 1 106 ? 13.089 -7.711 -10.875 1.00 95.69 106 GLY A N 1
ATOM 803 C CA . GLY A 1 106 ? 14.111 -8.191 -11.802 1.00 95.69 106 GLY A CA 1
ATOM 804 C C . GLY A 1 106 ? 15.526 -7.801 -11.384 1.00 95.69 106 GLY A C 1
ATOM 805 O O . GLY A 1 106 ? 15.750 -6.923 -10.545 1.00 95.69 106 GLY A O 1
ATOM 806 N N . THR A 1 107 ? 16.500 -8.496 -11.965 1.00 94.19 107 THR A N 1
ATOM 807 C CA . THR A 1 107 ? 17.924 -8.344 -11.644 1.00 94.19 107 THR A CA 1
ATOM 808 C C . THR A 1 107 ? 18.428 -6.931 -11.913 1.00 94.19 107 THR A C 1
ATOM 810 O O . THR A 1 107 ? 19.114 -6.369 -11.069 1.00 94.19 107 THR A O 1
ATOM 813 N N . GLY A 1 108 ? 18.028 -6.321 -13.031 1.00 94.56 108 GLY A N 1
ATOM 814 C CA . GLY A 1 108 ? 18.402 -4.952 -13.385 1.00 94.56 108 GLY A CA 1
ATOM 815 C C . GLY A 1 108 ? 17.811 -3.918 -12.428 1.00 94.56 108 GLY A C 1
ATOM 816 O O . GLY A 1 108 ? 18.526 -3.027 -11.977 1.00 94.56 108 GLY A O 1
ATOM 817 N N . PHE A 1 109 ? 16.539 -4.074 -12.045 1.00 96.81 109 PHE A N 1
ATOM 818 C CA . PHE A 1 109 ? 15.919 -3.224 -11.021 1.00 96.81 109 PHE A CA 1
ATOM 819 C C . PHE A 1 109 ? 16.640 -3.326 -9.672 1.00 96.81 10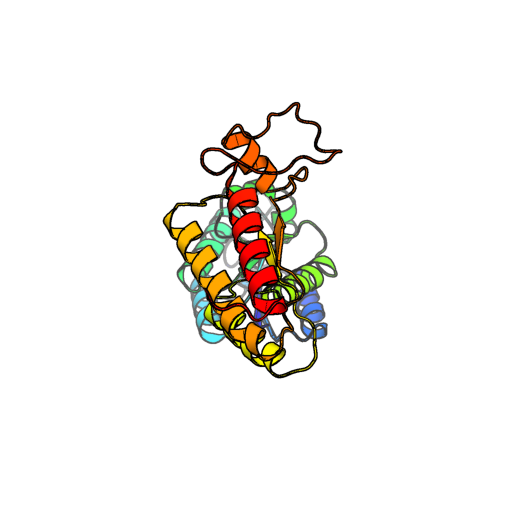9 PHE A C 1
ATOM 821 O O . PHE A 1 109 ? 16.914 -2.311 -9.033 1.00 96.81 109 PHE A O 1
ATOM 828 N N . SER A 1 110 ? 16.985 -4.549 -9.262 1.00 96.31 110 SER A N 1
ATOM 829 C CA . SER A 1 110 ? 17.592 -4.834 -7.956 1.00 96.31 110 SER A CA 1
ATOM 830 C C . SER A 1 110 ? 18.965 -4.179 -7.757 1.00 96.31 110 SER A C 1
ATOM 832 O O . SER A 1 110 ? 19.383 -4.008 -6.615 1.00 96.31 110 SER A O 1
ATOM 834 N N . LEU A 1 111 ? 19.645 -3.767 -8.834 1.00 95.75 111 LEU A N 1
ATOM 835 C CA . LEU A 1 111 ? 20.910 -3.028 -8.755 1.00 95.75 111 LEU A CA 1
ATOM 836 C C . LEU A 1 111 ? 20.722 -1.590 -8.247 1.00 95.75 111 LEU A C 1
ATOM 838 O O . LEU A 1 111 ? 21.545 -1.097 -7.478 1.00 95.75 111 LEU A O 1
ATOM 842 N N . PHE A 1 112 ? 19.639 -0.914 -8.653 1.00 95.81 112 PHE A N 1
ATOM 843 C CA . PHE A 1 112 ? 19.417 0.513 -8.376 1.00 95.81 112 PHE A CA 1
ATOM 844 C C . PHE A 1 112 ? 17.973 0.847 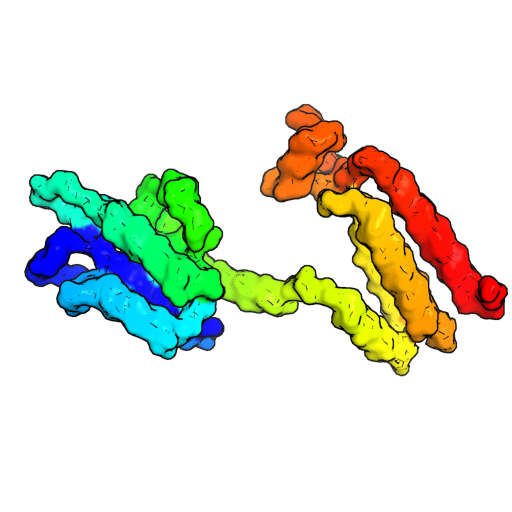-7.947 1.00 95.81 112 PHE A C 1
ATOM 846 O O . PHE A 1 112 ? 17.390 1.815 -8.447 1.00 95.81 112 PHE A O 1
ATOM 853 N N . PRO A 1 113 ? 17.375 0.116 -6.988 1.00 91.75 113 PRO A N 1
ATOM 854 C CA . PRO A 1 113 ? 15.942 0.205 -6.705 1.00 91.75 113 PRO A CA 1
ATOM 855 C C . PRO A 1 113 ? 15.525 1.593 -6.208 1.00 91.75 113 PRO A C 1
ATOM 857 O O . PRO A 1 113 ? 14.568 2.174 -6.710 1.00 91.75 113 PRO A O 1
ATOM 860 N N . LYS A 1 114 ? 16.283 2.178 -5.269 1.00 91.44 114 LYS A N 1
ATOM 861 C CA . LYS A 1 114 ? 15.980 3.509 -4.712 1.00 91.44 114 LYS A CA 1
ATOM 862 C C . LYS A 1 114 ? 16.017 4.601 -5.780 1.00 91.44 114 LYS A C 1
ATOM 864 O O . LYS A 1 114 ? 15.157 5.472 -5.784 1.00 91.44 114 LYS A O 1
ATOM 869 N N . ARG A 1 115 ? 17.003 4.547 -6.680 1.00 93.62 115 ARG A N 1
ATOM 870 C CA . ARG A 1 115 ? 17.173 5.550 -7.735 1.00 93.62 115 ARG A CA 1
ATOM 871 C C . ARG A 1 115 ? 16.049 5.463 -8.763 1.00 93.62 115 ARG A C 1
ATOM 873 O O . ARG A 1 115 ? 15.478 6.488 -9.108 1.00 93.62 115 ARG A O 1
ATOM 880 N N . LEU A 1 116 ? 15.708 4.251 -9.201 1.00 92.44 116 LEU A N 1
ATOM 881 C CA . LEU A 1 116 ? 14.633 4.038 -10.169 1.00 92.44 116 LEU A CA 1
ATOM 882 C C . LEU A 1 116 ? 13.272 4.471 -9.613 1.00 92.44 116 LEU A C 1
ATOM 884 O O . LEU A 1 116 ? 12.535 5.149 -10.316 1.00 92.44 116 LEU A O 1
ATOM 888 N N . LEU A 1 117 ? 12.969 4.163 -8.347 1.00 91.19 117 LEU A N 1
ATOM 889 C CA . LEU A 1 117 ? 11.729 4.616 -7.702 1.00 91.19 117 LEU A CA 1
ATOM 890 C C . LEU A 1 117 ? 11.670 6.143 -7.520 1.00 91.19 117 LEU A C 1
ATOM 892 O O . LEU A 1 117 ? 10.596 6.726 -7.586 1.00 91.19 117 LEU A O 1
ATOM 896 N N . GLN A 1 118 ? 12.812 6.808 -7.314 1.00 92.25 118 GLN A N 1
ATOM 897 C CA . GLN A 1 118 ? 12.873 8.274 -7.258 1.00 92.25 118 GLN A CA 1
ATOM 898 C C . GLN A 1 118 ? 12.646 8.926 -8.628 1.00 92.25 118 GLN A C 1
ATOM 900 O O . GLN A 1 118 ? 12.032 9.985 -8.706 1.00 92.25 118 GLN A O 1
ATOM 905 N N . GLU A 1 119 ? 13.160 8.323 -9.702 1.00 92.88 119 GLU A N 1
ATOM 906 C CA . GLU A 1 119 ? 13.004 8.847 -11.066 1.00 92.88 119 GLU A CA 1
ATOM 907 C C . GLU A 1 119 ? 11.623 8.562 -11.673 1.00 92.88 119 GLU A C 1
ATOM 909 O O . GLU A 1 119 ? 11.191 9.281 -12.579 1.00 92.88 119 GLU A O 1
ATOM 914 N N . LEU A 1 120 ? 10.942 7.525 -11.184 1.00 94.38 120 LEU A N 1
ATOM 915 C CA . LEU A 1 120 ? 9.661 7.033 -11.686 1.00 94.38 120 LEU A CA 1
ATOM 916 C C . LEU A 1 120 ? 8.633 6.956 -10.547 1.00 94.38 120 LEU A C 1
ATOM 918 O O . LEU A 1 120 ? 8.352 5.861 -10.046 1.00 94.38 120 LEU A O 1
ATOM 922 N N . PRO A 1 121 ? 8.060 8.102 -10.128 1.00 91.44 121 PRO A N 1
ATOM 923 C CA . PRO A 1 121 ? 7.052 8.151 -9.068 1.00 91.44 121 PRO A CA 1
ATOM 924 C C . PRO A 1 121 ? 5.746 7.428 -9.432 1.00 91.44 121 PRO A C 1
ATOM 926 O O . PRO A 1 121 ? 4.900 7.228 -8.567 1.00 91.44 121 PRO A O 1
ATOM 929 N N . GLU A 1 122 ? 5.562 7.044 -10.698 1.00 95.12 122 GLU A N 1
ATOM 930 C CA . GLU A 1 122 ? 4.439 6.226 -11.151 1.00 95.12 122 GLU A CA 1
ATOM 931 C C . GLU A 1 122 ? 4.517 4.773 -10.643 1.00 95.12 122 GLU A C 1
ATOM 933 O O . GLU A 1 122 ? 3.507 4.075 -10.651 1.00 95.12 122 GLU A O 1
ATOM 938 N N . ILE A 1 123 ? 5.695 4.295 -10.217 1.00 96.75 123 ILE A N 1
ATOM 939 C CA . ILE A 1 123 ? 5.858 2.948 -9.658 1.00 96.75 123 ILE A CA 1
ATOM 940 C C . ILE A 1 123 ? 5.393 2.938 -8.199 1.00 96.75 123 ILE A C 1
ATOM 942 O O . ILE A 1 123 ? 5.977 3.615 -7.356 1.00 96.75 123 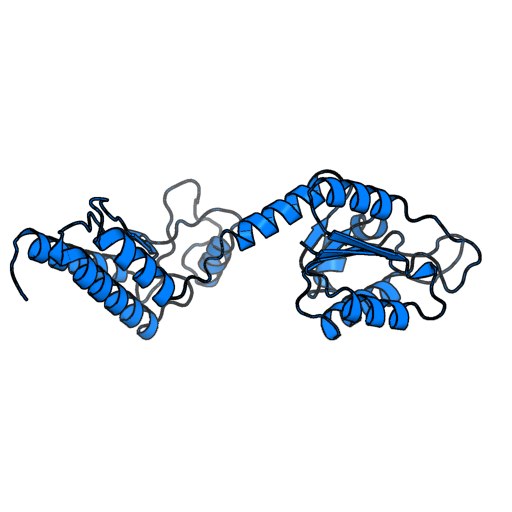ILE A O 1
ATOM 946 N N . ASP A 1 124 ? 4.402 2.106 -7.876 1.00 94.31 124 ASP A N 1
ATOM 947 C CA . ASP A 1 124 ? 3.895 1.987 -6.507 1.00 94.31 124 ASP A CA 1
ATOM 948 C C . ASP A 1 124 ? 4.846 1.190 -5.598 1.00 94.31 124 ASP A C 1
ATOM 950 O O . ASP A 1 124 ? 5.060 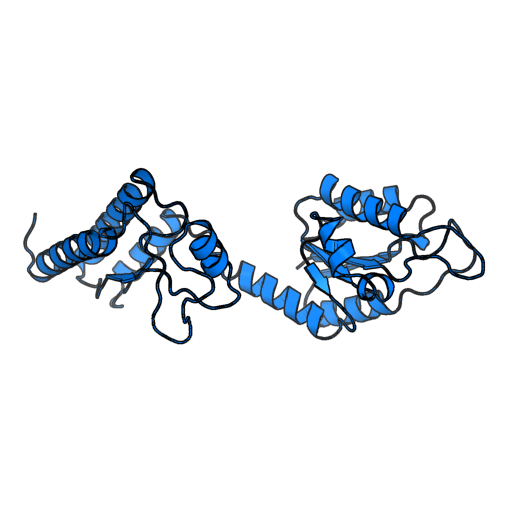1.556 -4.442 1.00 94.31 124 ASP A O 1
ATOM 954 N N . TYR A 1 125 ? 5.408 0.083 -6.100 1.00 95.19 125 TYR A N 1
ATOM 955 C CA . TYR A 1 125 ? 6.255 -0.812 -5.304 1.00 95.19 125 TYR A CA 1
ATOM 956 C C . TYR A 1 125 ? 7.429 -1.382 -6.100 1.00 95.19 125 TYR A C 1
ATOM 958 O O . TYR A 1 125 ? 7.340 -1.644 -7.299 1.00 95.19 125 TYR A O 1
ATOM 966 N N . GLY A 1 126 ? 8.525 -1.650 -5.393 1.00 95.44 126 GLY A N 1
ATOM 967 C CA . GLY A 1 126 ? 9.686 -2.365 -5.913 1.00 95.44 126 GLY A CA 1
ATOM 968 C C . GLY A 1 126 ? 9.992 -3.612 -5.090 1.00 95.44 126 GLY A C 1
ATOM 969 O O . GLY A 1 126 ? 10.003 -3.540 -3.862 1.00 95.44 126 GLY A O 1
ATOM 970 N N . ILE A 1 127 ? 10.284 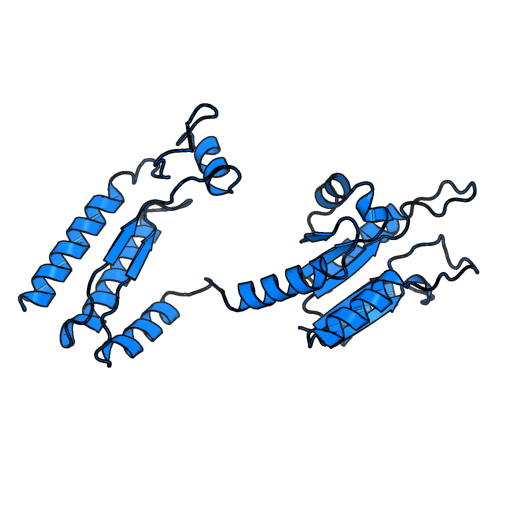-4.733 -5.749 1.00 96.00 127 ILE A N 1
ATOM 971 C CA . ILE A 1 127 ? 10.766 -5.967 -5.115 1.00 96.00 127 ILE A CA 1
ATOM 972 C C . ILE A 1 127 ? 12.230 -6.174 -5.504 1.00 96.00 127 ILE A C 1
ATOM 974 O O . ILE A 1 127 ? 12.572 -6.247 -6.685 1.00 96.00 127 ILE A O 1
ATOM 978 N N . VAL A 1 128 ? 13.096 -6.250 -4.493 1.00 95.69 128 VAL A N 1
ATOM 979 C CA . VAL A 1 128 ? 14.536 -6.482 -4.652 1.00 95.69 128 VAL A CA 1
ATOM 980 C C . VAL A 1 128 ? 14.831 -7.953 -4.386 1.00 95.69 128 VAL A C 1
ATOM 982 O O . VAL A 1 128 ? 14.440 -8.476 -3.345 1.00 95.69 128 VAL A O 1
ATOM 985 N N . GLY A 1 129 ? 15.560 -8.596 -5.298 1.00 93.19 129 GLY A N 1
ATOM 986 C CA . GLY A 1 129 ? 15.896 -10.015 -5.195 1.00 93.19 129 GLY A CA 1
ATOM 987 C C . GLY A 1 129 ? 14.752 -10.940 -5.621 1.00 93.19 129 GLY A C 1
ATOM 988 O O . GLY A 1 129 ? 14.016 -10.640 -6.562 1.00 93.19 129 GLY A O 1
ATOM 989 N N . GLU A 1 130 ? 14.654 -12.090 -4.955 1.00 92.69 130 GLU A N 1
ATOM 990 C CA . GLU A 1 130 ? 13.669 -13.138 -5.240 1.00 92.69 130 GLU A CA 1
ATOM 991 C C . GLU A 1 130 ? 12.246 -12.716 -4.844 1.00 92.69 130 GLU A C 1
ATOM 993 O O . GLU A 1 130 ? 12.011 -12.048 -3.830 1.00 92.69 130 GLU A O 1
ATOM 998 N N . ALA A 1 131 ? 11.280 -13.102 -5.675 1.00 93.75 131 ALA A N 1
ATOM 999 C CA . ALA A 1 131 ? 9.913 -12.586 -5.630 1.00 93.75 131 ALA A CA 1
ATOM 1000 C C . ALA A 1 131 ? 8.852 -13.680 -5.427 1.00 93.75 131 ALA A C 1
ATOM 1002 O O . ALA A 1 131 ? 7.671 -13.381 -5.272 1.00 93.75 131 ALA A O 1
ATOM 1003 N N . GLU A 1 132 ? 9.257 -14.948 -5.394 1.00 92.69 132 GLU A N 1
ATOM 1004 C CA . GLU A 1 132 ? 8.396 -16.127 -5.329 1.00 92.69 132 GLU A CA 1
ATOM 1005 C C . GLU A 1 132 ? 7.564 -16.163 -4.046 1.00 92.69 132 GLU A C 1
ATOM 1007 O O . GLU A 1 132 ? 6.430 -16.630 -4.059 1.00 92.69 132 GLU A O 1
ATOM 1012 N N . THR A 1 133 ? 8.102 -15.637 -2.945 1.00 90.00 133 THR A N 1
ATOM 1013 C CA . THR A 1 133 ? 7.406 -15.532 -1.655 1.00 90.00 133 THR A CA 1
ATOM 1014 C C . THR A 1 133 ? 6.909 -14.114 -1.386 1.00 90.00 133 THR A C 1
ATOM 1016 O O . THR A 1 133 ? 5.787 -13.923 -0.914 1.00 90.00 133 THR A O 1
ATOM 1019 N N . SER A 1 134 ? 7.715 -13.105 -1.720 1.00 90.75 134 SER A N 1
ATOM 1020 C CA . SER A 1 134 ? 7.429 -11.705 -1.404 1.00 90.75 134 SER A CA 1
ATOM 1021 C C . SER A 1 134 ? 6.336 -11.107 -2.289 1.00 90.75 134 SER A C 1
ATOM 1023 O O . SER A 1 134 ? 5.533 -10.316 -1.797 1.00 90.75 134 SER A O 1
ATOM 1025 N N . PHE A 1 135 ? 6.230 -11.510 -3.559 1.00 94.06 135 PHE A N 1
ATOM 1026 C CA . PHE A 1 135 ? 5.217 -10.967 -4.460 1.00 94.06 135 PHE A CA 1
ATOM 1027 C C . PHE A 1 135 ? 3.801 -11.471 -4.133 1.00 94.06 135 PHE A C 1
ATOM 1029 O O . PHE A 1 135 ? 2.915 -10.629 -3.971 1.00 94.06 135 PHE A O 1
ATOM 1036 N N . PRO A 1 136 ? 3.549 -12.782 -3.924 1.00 88.94 136 PRO A N 1
ATOM 1037 C CA . PRO A 1 136 ? 2.250 -13.235 -3.428 1.00 88.94 136 PRO A CA 1
ATOM 1038 C C . PRO A 1 136 ? 1.890 -12.624 -2.072 1.00 88.94 136 PRO A C 1
ATOM 1040 O O . PRO A 1 136 ? 0.734 -12.263 -1.864 1.00 88.94 136 PRO A O 1
ATOM 1043 N N . ALA A 1 137 ? 2.858 -12.462 -1.162 1.00 84.62 137 ALA A N 1
ATOM 1044 C CA . ALA A 1 137 ? 2.624 -11.813 0.128 1.00 84.62 137 ALA A CA 1
ATOM 1045 C C . ALA A 1 137 ? 2.233 -10.337 -0.038 1.00 84.62 137 ALA A C 1
ATOM 1047 O O . ALA A 1 137 ? 1.289 -9.873 0.602 1.00 84.62 137 ALA A O 1
ATOM 1048 N N . LEU A 1 138 ? 2.897 -9.618 -0.947 1.00 87.12 138 LEU A N 1
ATOM 1049 C CA . LEU A 1 138 ? 2.551 -8.244 -1.287 1.00 87.12 138 LEU A CA 1
ATOM 1050 C C . LEU A 1 138 ? 1.130 -8.171 -1.866 1.00 87.12 138 LEU A C 1
ATOM 1052 O O . LEU A 1 138 ? 0.326 -7.394 -1.361 1.00 87.12 138 LEU A O 1
ATOM 1056 N N . LEU A 1 139 ? 0.771 -9.020 -2.835 1.00 87.81 139 LEU A N 1
ATOM 1057 C CA . LEU A 1 139 ? -0.587 -9.047 -3.397 1.00 87.81 139 LEU A CA 1
ATOM 1058 C C . LEU A 1 139 ? -1.645 -9.465 -2.375 1.00 87.81 139 LEU A C 1
ATOM 1060 O O . LEU A 1 139 ? -2.707 -8.861 -2.325 1.00 87.81 139 LEU A O 1
ATOM 1064 N N . SER A 1 140 ? -1.343 -10.434 -1.515 1.00 80.75 140 SER A N 1
ATOM 1065 C CA . SER A 1 140 ? -2.236 -10.845 -0.426 1.00 80.75 140 SER A CA 1
ATOM 1066 C C . SER A 1 140 ? -2.442 -9.710 0.572 1.00 80.75 140 SER A C 1
ATOM 1068 O O . SER A 1 140 ? -3.540 -9.543 1.098 1.00 80.75 140 SER A O 1
ATOM 1070 N N . SER A 1 141 ? -1.408 -8.900 0.822 1.00 70.56 141 SER A N 1
ATOM 1071 C CA . SER A 1 141 ? -1.550 -7.700 1.639 1.00 70.56 141 SER A CA 1
ATOM 1072 C C . SER A 1 141 ? -2.356 -6.625 0.917 1.00 70.56 141 SER A C 1
ATOM 1074 O O . SER A 1 141 ? -3.132 -5.958 1.576 1.00 70.56 141 SER A O 1
ATOM 1076 N N . MET A 1 142 ? -2.275 -6.502 -0.413 1.00 70.44 142 MET A N 1
ATOM 1077 C CA . MET A 1 142 ? -3.150 -5.623 -1.198 1.00 70.44 142 MET A CA 1
ATOM 1078 C C . MET A 1 142 ? -4.603 -6.088 -1.172 1.00 70.44 142 MET A C 1
ATOM 1080 O O . MET A 1 142 ? -5.463 -5.263 -0.911 1.00 70.44 142 MET A O 1
ATOM 1084 N N . ASP A 1 143 ? -4.875 -7.384 -1.342 1.00 58.91 143 ASP A N 1
ATOM 1085 C CA . ASP A 1 143 ? -6.214 -7.964 -1.185 1.00 58.91 143 ASP A CA 1
ATOM 1086 C C . ASP A 1 143 ? -6.718 -7.762 0.256 1.00 58.91 143 ASP A C 1
ATOM 1088 O O . ASP A 1 143 ? -7.868 -7.392 0.468 1.00 58.91 143 ASP A O 1
ATOM 1092 N N . SER A 1 144 ? -5.844 -7.904 1.259 1.00 38.66 144 SER A N 1
ATOM 1093 C CA . SER A 1 144 ? -6.168 -7.626 2.666 1.00 38.66 144 SER A CA 1
ATOM 1094 C C . SER A 1 144 ? -6.356 -6.133 2.943 1.00 38.66 144 SER A C 1
ATOM 1096 O O . SER A 1 144 ? -7.176 -5.775 3.773 1.00 38.66 144 SER A O 1
ATOM 1098 N N . LEU A 1 145 ? -5.641 -5.241 2.258 1.00 38.06 145 LEU A N 1
ATOM 1099 C CA . LEU A 1 145 ? -5.776 -3.785 2.355 1.00 38.06 145 LEU A CA 1
ATOM 1100 C C . LEU A 1 145 ? -7.022 -3.288 1.601 1.00 38.06 145 LEU A C 1
ATOM 1102 O O . LEU A 1 145 ? -7.671 -2.349 2.056 1.00 38.06 145 LEU A O 1
ATOM 1106 N N . ASP A 1 146 ? -7.413 -3.967 0.520 1.00 39.31 146 ASP A N 1
ATOM 1107 C CA . ASP A 1 146 ? -8.708 -3.829 -0.153 1.00 39.31 146 ASP A CA 1
ATOM 1108 C C . ASP A 1 146 ? -9.857 -4.398 0.702 1.00 39.31 146 ASP A C 1
ATOM 1110 O O . ASP A 1 146 ? -10.974 -3.883 0.665 1.00 39.31 146 ASP A O 1
ATOM 1114 N N . VAL A 1 147 ? -9.598 -5.409 1.538 1.00 39.84 147 VAL A N 1
ATOM 1115 C CA . VAL A 1 147 ? -10.519 -5.861 2.598 1.00 39.84 147 VAL A CA 1
ATOM 1116 C C . VAL A 1 147 ? -10.541 -4.872 3.775 1.00 39.84 147 VAL A C 1
ATOM 1118 O O . VAL A 1 147 ? -11.596 -4.639 4.362 1.00 39.84 147 VAL A O 1
ATOM 1121 N N . LEU A 1 148 ? -9.417 -4.225 4.095 1.00 36.06 148 LEU A N 1
ATOM 1122 C CA . LEU A 1 148 ? -9.276 -3.243 5.178 1.00 36.06 148 LEU A CA 1
ATOM 1123 C C . LEU A 1 148 ? -9.601 -1.801 4.758 1.00 36.06 148 LEU A C 1
ATOM 1125 O O . LEU A 1 148 ? -9.316 -0.889 5.535 1.00 36.06 148 LEU A O 1
ATOM 1129 N N . ARG A 1 149 ? -10.219 -1.577 3.586 1.00 39.53 149 ARG A N 1
ATOM 1130 C CA . ARG A 1 149 ? -10.731 -0.283 3.081 1.00 39.53 149 ARG A CA 1
ATOM 1131 C C . ARG A 1 149 ? -11.292 0.633 4.182 1.00 39.53 149 ARG A C 1
ATOM 1133 O O . ARG A 1 149 ? -12.504 0.749 4.354 1.00 39.53 149 ARG A O 1
ATOM 1140 N N . LYS A 1 150 ? -10.454 1.442 4.840 1.00 45.59 150 LYS A N 1
ATOM 1141 C CA . LYS A 1 150 ? -10.912 2.610 5.613 1.00 45.59 150 LYS A CA 1
ATOM 1142 C C . LYS A 1 150 ? -11.182 3.803 4.690 1.00 45.59 150 LYS A C 1
ATOM 1144 O O . LYS A 1 150 ? -10.902 4.943 5.026 1.00 45.59 150 LYS A O 1
ATOM 1149 N N . HIS A 1 151 ? -11.810 3.531 3.549 1.00 51.53 151 HIS A N 1
ATOM 1150 C CA . HIS A 1 151 ? -12.659 4.492 2.848 1.00 51.53 151 HIS A CA 1
ATOM 1151 C C . HIS A 1 151 ? -14.097 4.378 3.368 1.00 51.53 151 HIS A C 1
ATOM 1153 O O . HIS A 1 151 ? -15.050 4.481 2.603 1.00 51.53 151 HIS A O 1
ATOM 1159 N N . LEU A 1 152 ? -14.247 4.113 4.670 1.00 60.84 152 LEU A N 1
ATOM 1160 C CA . LEU A 1 152 ? -15.540 4.172 5.328 1.00 60.84 152 LEU A CA 1
ATOM 1161 C C . LEU A 1 152 ? -16.006 5.617 5.248 1.00 60.84 152 LEU A C 1
ATOM 1163 O O . LEU A 1 152 ? -15.380 6.515 5.816 1.00 60.84 152 LEU A O 1
ATOM 1167 N N . VAL A 1 153 ? -17.094 5.838 4.522 1.00 70.75 153 VAL A N 1
ATOM 1168 C CA . VAL A 1 153 ? -17.799 7.108 4.608 1.00 70.75 153 VAL A CA 1
ATOM 1169 C C . VAL A 1 153 ? -18.722 7.065 5.819 1.00 70.75 153 VAL A C 1
ATOM 1171 O O . VAL A 1 153 ? -19.071 6.002 6.332 1.00 70.75 153 VAL A O 1
ATOM 1174 N N . GLU A 1 154 ? -19.163 8.233 6.273 1.00 77.81 154 GLU A N 1
ATOM 1175 C CA . GLU A 1 154 ? -20.084 8.357 7.408 1.00 77.81 154 GLU A CA 1
ATOM 1176 C C . GLU A 1 154 ? -21.314 7.435 7.275 1.00 77.81 154 GLU A C 1
ATOM 1178 O O . GLU A 1 154 ? -21.761 6.824 8.245 1.00 77.81 154 GLU A O 1
ATOM 1183 N N . ALA A 1 155 ? -21.823 7.263 6.049 1.00 81.06 155 ALA A N 1
ATOM 1184 C CA . ALA A 1 155 ? -22.957 6.390 5.763 1.00 81.06 155 ALA A CA 1
ATOM 1185 C C . ALA A 1 155 ? -22.695 4.911 6.100 1.00 81.06 155 ALA A C 1
ATOM 1187 O O . ALA A 1 155 ? -23.619 4.218 6.528 1.00 81.06 155 ALA A O 1
ATOM 1188 N N . ASP A 1 156 ? -21.461 4.427 5.945 1.00 85.25 156 ASP A N 1
ATOM 1189 C CA . ASP A 1 156 ? -21.102 3.049 6.278 1.00 85.25 156 ASP A CA 1
ATOM 1190 C C . ASP A 1 156 ? -21.071 2.841 7.793 1.00 85.25 156 ASP A C 1
ATOM 1192 O O . ASP A 1 156 ? -21.602 1.842 8.282 1.00 85.25 156 ASP A O 1
ATOM 1196 N N . ILE A 1 157 ? -20.529 3.818 8.533 1.00 87.06 157 ILE A N 1
ATOM 1197 C CA . ILE A 1 157 ? -20.496 3.818 10.003 1.00 87.06 157 ILE A CA 1
ATOM 1198 C C . ILE A 1 157 ? -21.925 3.780 10.545 1.00 87.06 157 ILE A C 1
ATOM 1200 O O . ILE A 1 157 ? -22.267 2.927 11.359 1.00 87.06 157 ILE A O 1
ATOM 1204 N N . LEU A 1 158 ? -22.795 4.650 10.033 1.00 89.81 158 LEU A N 1
ATOM 1205 C CA . LEU A 1 158 ? -24.191 4.715 10.462 1.00 89.81 158 LEU A CA 1
ATOM 1206 C C . LEU A 1 158 ? -24.993 3.479 10.055 1.00 89.81 158 LEU A C 1
ATOM 1208 O O . LEU A 1 158 ? -25.908 3.075 10.770 1.00 89.81 158 LEU A O 1
ATOM 1212 N N . ARG A 1 159 ? -24.677 2.858 8.912 1.00 90.06 159 ARG A N 1
ATOM 1213 C CA . ARG A 1 159 ? -25.289 1.584 8.518 1.00 90.06 159 ARG A CA 1
ATOM 1214 C C . ARG A 1 159 ? -24.906 0.477 9.497 1.00 90.06 159 ARG A C 1
ATOM 1216 O O . ARG A 1 159 ? -25.796 -0.255 9.920 1.00 90.06 159 ARG A O 1
ATOM 1223 N N . ALA A 1 160 ? -23.631 0.376 9.871 1.00 88.81 160 ALA A N 1
ATOM 1224 C CA . ALA A 1 160 ? -23.172 -0.583 10.874 1.00 88.81 160 ALA A CA 1
ATOM 1225 C C . ALA A 1 160 ? -23.836 -0.325 12.236 1.00 88.81 160 ALA A C 1
ATOM 1227 O O . ALA A 1 160 ? -24.422 -1.246 12.798 1.00 88.81 160 ALA A O 1
ATOM 1228 N N . ALA A 1 161 ? -23.859 0.933 12.686 1.00 92.00 161 ALA A N 1
ATOM 1229 C CA . ALA A 1 161 ? -24.510 1.346 13.927 1.00 92.00 161 ALA A CA 1
ATOM 1230 C C . ALA A 1 161 ? -25.998 0.966 13.966 1.00 92.00 161 ALA A C 1
ATOM 1232 O O . ALA A 1 161 ? -26.476 0.418 14.949 1.00 92.00 161 ALA A O 1
ATOM 1233 N N . ARG A 1 162 ? -26.747 1.178 12.873 1.00 93.44 162 ARG A N 1
ATOM 1234 C CA . ARG A 1 162 ? -28.167 0.775 12.790 1.00 93.44 162 ARG A CA 1
ATOM 1235 C C . ARG A 1 162 ? -28.377 -0.731 12.888 1.00 93.44 162 ARG A C 1
ATOM 1237 O O . ARG A 1 162 ? -29.428 -1.159 13.358 1.00 93.44 162 ARG A O 1
ATOM 1244 N N . LEU A 1 163 ? -27.447 -1.522 12.357 1.00 91.44 163 LEU A N 1
ATOM 1245 C CA . LEU A 1 163 ? -27.533 -2.976 12.421 1.00 91.44 163 LEU A CA 1
ATOM 1246 C C . LEU A 1 163 ? -27.260 -3.451 13.846 1.00 91.44 163 LEU A C 1
ATOM 1248 O O . LEU A 1 163 ? -28.044 -4.242 14.363 1.00 91.44 163 LEU A O 1
ATOM 1252 N N . THR A 1 164 ? -26.215 -2.931 14.493 1.00 90.50 164 THR A N 1
ATOM 1253 C CA . THR A 1 164 ? -25.869 -3.310 15.868 1.00 90.50 164 THR A CA 1
ATOM 1254 C C . THR A 1 164 ? -26.892 -2.805 16.880 1.00 90.50 164 THR A C 1
ATOM 1256 O O . THR A 1 164 ? -27.298 -3.595 17.726 1.00 90.50 164 THR A O 1
ATOM 1259 N N . ALA A 1 165 ? -27.429 -1.590 16.701 1.00 89.88 165 ALA A N 1
ATOM 1260 C CA . ALA A 1 165 ? -28.478 -0.989 17.540 1.00 89.88 165 ALA A CA 1
ATOM 1261 C C . ALA A 1 165 ? -29.786 -1.806 17.625 1.00 89.88 165 ALA A C 1
ATOM 1263 O O . ALA A 1 165 ? -30.671 -1.538 18.437 1.00 89.88 165 ALA A O 1
ATOM 1264 N N . ARG A 1 166 ? -29.969 -2.787 16.730 1.00 87.81 166 ARG A N 1
ATOM 1265 C CA . ARG A 1 166 ? -31.130 -3.694 16.718 1.00 87.81 166 ARG A CA 1
ATOM 1266 C C . ARG A 1 166 ? -30.858 -5.022 17.421 1.00 87.81 166 ARG A C 1
ATOM 1268 O O . ARG A 1 166 ? -31.788 -5.798 17.625 1.00 87.81 166 ARG A O 1
ATOM 1275 N N . THR A 1 167 ? -29.612 -5.282 17.793 1.00 87.75 167 THR A N 1
ATOM 1276 C CA . THR A 1 167 ? -29.172 -6.501 18.482 1.00 87.75 167 THR A CA 1
ATOM 1277 C C . THR A 1 167 ? -29.031 -6.241 19.981 1.00 87.75 167 THR A C 1
ATOM 1279 O O . THR A 1 167 ? -29.426 -5.176 20.446 1.00 87.75 167 THR A O 1
ATOM 1282 N N . ASP A 1 168 ? -28.524 -7.210 20.739 1.00 85.94 168 ASP A N 1
ATOM 1283 C CA . ASP A 1 168 ? -28.195 -7.043 22.165 1.00 85.94 168 ASP A CA 1
ATOM 1284 C C . ASP A 1 168 ? -26.670 -6.934 22.372 1.00 85.94 168 ASP A C 1
ATOM 1286 O O . ASP A 1 168 ? -26.141 -7.187 23.454 1.00 85.94 168 ASP A O 1
ATOM 1290 N N . VAL A 1 169 ? -25.940 -6.593 21.302 1.00 87.44 169 VAL A N 1
ATOM 1291 C CA . VAL A 1 169 ? -24.486 -6.425 21.316 1.00 87.44 169 VAL A CA 1
ATOM 1292 C C . VAL A 1 169 ? -24.134 -5.012 21.763 1.00 87.44 169 VAL A C 1
ATOM 1294 O O . VAL A 1 169 ? -24.491 -4.034 21.108 1.00 87.44 169 VAL A O 1
ATOM 1297 N N . LEU A 1 170 ? -23.344 -4.918 22.833 1.00 87.31 170 LEU A N 1
ATOM 1298 C CA . LEU A 1 170 ? -22.780 -3.651 23.281 1.00 87.31 170 LEU A CA 1
ATOM 1299 C C . LEU A 1 170 ? -21.787 -3.116 22.239 1.00 87.31 170 LEU A C 1
ATOM 1301 O O . LEU A 1 170 ? -20.787 -3.760 21.918 1.00 87.31 170 LEU A O 1
ATOM 1305 N N . SER A 1 171 ? -22.057 -1.921 21.726 1.00 90.12 171 SER A N 1
ATOM 1306 C CA . SER A 1 171 ? -21.219 -1.233 20.749 1.00 90.12 171 SER A CA 1
ATOM 1307 C C . SER A 1 171 ? -20.238 -0.290 21.447 1.00 90.12 171 SER A C 1
ATOM 1309 O O . SER A 1 171 ? -20.607 0.463 22.349 1.00 90.12 171 SER A O 1
ATOM 1311 N N . VAL A 1 172 ? -18.978 -0.315 21.012 1.00 90.31 172 VAL A N 1
ATOM 1312 C CA . VAL A 1 172 ? -17.918 0.599 21.460 1.00 90.31 172 VAL A CA 1
ATOM 1313 C C . VAL A 1 172 ? -17.266 1.218 20.234 1.00 90.31 172 VAL A C 1
ATOM 1315 O O . VAL A 1 172 ? -16.896 0.507 19.299 1.00 90.31 172 VAL A O 1
ATOM 1318 N N . TYR A 1 173 ? -17.105 2.539 20.242 1.00 90.56 173 TYR A N 1
ATOM 1319 C CA . TYR A 1 173 ? -16.507 3.273 19.128 1.00 90.56 173 TYR A CA 1
ATOM 1320 C C . TYR A 1 173 ? -15.183 3.902 19.549 1.00 90.56 173 TYR A C 1
ATOM 1322 O O . TYR A 1 173 ? -15.091 4.513 20.608 1.00 90.56 173 TYR A O 1
ATOM 1330 N N . HIS A 1 174 ? -14.159 3.779 18.707 1.00 89.94 174 HIS A N 1
ATOM 1331 C CA . HIS A 1 174 ? -12.855 4.406 18.918 1.00 89.94 174 HIS A CA 1
ATOM 1332 C C . HIS A 1 174 ? -12.646 5.518 17.891 1.00 89.94 174 HIS A C 1
ATOM 1334 O O . HIS A 1 174 ? -12.604 5.255 16.688 1.00 89.94 174 HIS A O 1
ATOM 1340 N N . PHE A 1 175 ? -12.477 6.745 18.372 1.00 87.88 175 PHE A N 1
ATOM 1341 C CA . PHE A 1 175 ? -12.215 7.922 17.555 1.00 87.88 175 PHE A CA 1
ATOM 1342 C C . PHE A 1 175 ? -10.797 8.430 17.793 1.00 87.88 175 PHE A C 1
ATOM 1344 O O . PHE A 1 175 ? -10.347 8.580 18.932 1.00 87.88 175 PHE A O 1
ATOM 1351 N N . MET A 1 176 ? -10.109 8.728 16.692 1.00 88.38 176 MET A N 1
ATOM 1352 C CA . MET A 1 176 ? -8.862 9.480 16.736 1.00 88.38 176 MET A CA 1
ATOM 1353 C C . MET A 1 176 ? -9.189 10.970 16.726 1.00 88.38 176 MET A C 1
ATOM 1355 O O . MET A 1 176 ? -10.029 11.409 15.944 1.00 88.38 176 MET A O 1
ATOM 1359 N N . VAL A 1 177 ? -8.534 11.732 17.595 1.00 88.19 177 VAL A N 1
ATOM 1360 C CA . VAL A 1 177 ? -8.806 13.156 17.807 1.00 88.19 177 VAL A CA 1
ATOM 1361 C C . VAL A 1 177 ? -7.564 13.977 17.494 1.00 88.19 177 VAL A C 1
ATOM 1363 O O . VAL A 1 177 ? -6.450 13.568 17.831 1.00 88.19 177 VAL A O 1
ATOM 1366 N N . ASN A 1 178 ? -7.776 15.156 16.900 1.00 89.38 178 ASN A N 1
ATOM 1367 C CA . ASN A 1 178 ? -6.718 16.089 16.511 1.00 89.38 178 ASN A CA 1
ATOM 1368 C C . ASN A 1 178 ? -5.718 15.430 15.547 1.00 89.38 178 ASN A C 1
ATOM 1370 O O . ASN A 1 178 ? -4.514 15.382 15.794 1.00 89.38 178 ASN A O 1
ATOM 1374 N N . VAL A 1 179 ? -6.255 14.833 14.482 1.00 87.69 179 VAL A N 1
ATOM 1375 C CA . VAL A 1 179 ? -5.469 14.129 13.460 1.00 87.69 179 VAL A CA 1
ATOM 1376 C C . VAL A 1 179 ? -4.806 15.124 12.490 1.00 87.69 179 VAL A C 1
ATOM 1378 O O . VAL A 1 179 ? -5.219 16.283 12.425 1.00 87.69 179 VAL A O 1
ATOM 1381 N N . PRO A 1 180 ? -3.789 14.724 11.703 1.00 83.69 180 PRO A N 1
ATOM 1382 C CA . PRO A 1 180 ? -3.201 15.611 10.702 1.00 83.69 180 PRO A CA 1
ATOM 1383 C C . PRO A 1 180 ? -4.253 16.196 9.749 1.00 83.69 180 PRO A C 1
ATOM 1385 O O . PRO A 1 180 ? -5.042 15.462 9.155 1.00 83.69 180 PRO A O 1
ATOM 1388 N N . GLY A 1 181 ? -4.259 17.524 9.605 1.00 80.94 181 GLY A N 1
ATOM 1389 C CA . GLY A 1 181 ? -5.234 18.245 8.779 1.00 80.94 181 GLY A CA 1
ATOM 1390 C C . GLY A 1 181 ? -6.573 18.556 9.465 1.00 80.94 181 GLY A C 1
ATOM 1391 O O . GLY A 1 181 ? -7.486 19.041 8.794 1.00 80.94 181 GLY A O 1
ATOM 1392 N N . GLU A 1 182 ? -6.706 18.309 10.774 1.00 84.44 182 GLU A 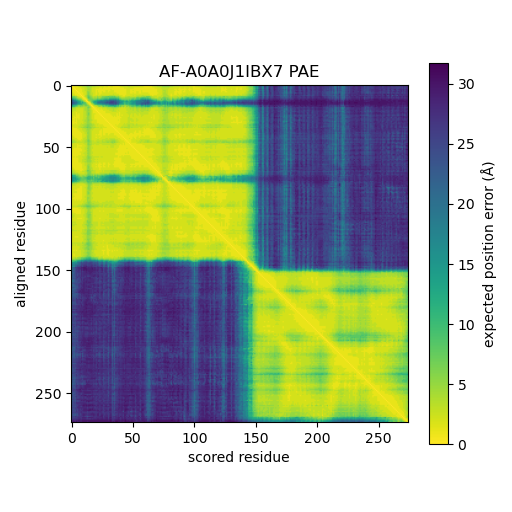N 1
ATOM 1393 C CA . GLU A 1 182 ? -7.897 18.676 11.548 1.00 84.44 182 GLU A CA 1
ATOM 1394 C C . GLU A 1 182 ? -8.226 20.175 11.416 1.00 84.44 182 GLU A C 1
ATOM 1396 O O . GLU A 1 182 ? -7.366 21.055 11.474 1.00 84.44 182 GLU A O 1
ATOM 1401 N N . SER A 1 183 ? -9.511 20.475 11.257 1.00 83.00 183 SER A N 1
ATOM 1402 C CA . SER A 1 183 ? -10.053 21.819 11.083 1.00 83.00 183 SER A CA 1
ATOM 1403 C C . SER A 1 183 ? -11.350 21.975 11.876 1.00 83.00 183 SER A C 1
ATOM 1405 O O . SER A 1 183 ? -12.008 20.996 12.216 1.00 83.00 183 SER A O 1
ATOM 1407 N N . LYS A 1 184 ? -11.808 23.212 12.102 1.00 85.38 184 LYS A N 1
ATOM 1408 C CA . LYS A 1 184 ? -13.113 23.450 12.756 1.00 85.38 184 LYS A CA 1
ATOM 1409 C C . LYS A 1 184 ? -14.263 22.709 12.055 1.00 85.38 184 LYS A C 1
ATOM 1411 O O . LYS A 1 184 ? -15.096 22.102 12.716 1.00 85.38 184 LYS A O 1
ATOM 1416 N N . ARG A 1 185 ? -14.247 22.682 10.716 1.00 77.38 185 ARG A N 1
ATOM 1417 C CA . ARG A 1 185 ? -15.259 22.001 9.896 1.00 77.38 185 ARG A CA 1
ATOM 1418 C C . ARG A 1 185 ? -15.249 20.483 10.091 1.00 77.38 185 ARG A C 1
ATOM 1420 O O . ARG A 1 185 ? -16.308 19.863 10.080 1.00 77.38 185 ARG A O 1
ATOM 1427 N N . THR A 1 186 ? -14.075 19.863 10.195 1.00 76.44 186 THR A N 1
ATOM 1428 C CA . THR A 1 186 ? -13.968 18.407 10.395 1.00 76.44 186 THR A CA 1
ATOM 1429 C C . THR A 1 186 ? -14.347 18.020 11.822 1.00 76.44 186 THR A C 1
ATOM 1431 O O . THR A 1 186 ? -15.047 17.026 11.999 1.00 76.44 186 THR A O 1
ATOM 1434 N N . ILE A 1 187 ? -14.029 18.866 12.806 1.00 84.75 187 ILE A N 1
ATOM 1435 C CA . ILE A 1 187 ? -14.469 18.716 14.200 1.00 84.75 187 ILE A CA 1
ATOM 1436 C C . ILE A 1 187 ? -15.998 18.741 14.306 1.00 84.75 187 ILE A C 1
ATOM 1438 O O . ILE A 1 187 ? -16.584 17.844 14.905 1.00 84.75 187 ILE A O 1
ATOM 1442 N N . GLU A 1 188 ? -16.655 19.734 13.701 1.00 86.50 188 GLU A N 1
ATOM 1443 C CA . GLU A 1 188 ? -18.123 19.846 13.703 1.00 86.50 188 GLU A CA 1
ATOM 1444 C C . GLU A 1 188 ? -18.793 18.620 13.070 1.00 86.50 188 GLU A C 1
ATOM 1446 O O . GLU A 1 188 ? -19.774 18.101 13.601 1.00 86.50 188 GLU A O 1
ATOM 1451 N N . LYS A 1 189 ? -18.227 18.102 11.973 1.00 80.19 189 LYS A N 1
ATOM 1452 C CA . LYS A 1 189 ? -18.688 16.843 11.372 1.00 80.19 189 LYS A CA 1
ATOM 1453 C C . LYS A 1 189 ? -18.525 15.652 12.319 1.00 80.19 189 LYS A C 1
ATOM 1455 O O . LYS A 1 189 ? -19.432 14.832 12.410 1.00 80.19 189 LYS A O 1
ATOM 1460 N N . GLY A 1 190 ? -17.394 15.558 13.019 1.00 86.06 190 GLY A N 1
ATOM 1461 C CA . GLY A 1 190 ? -17.143 14.500 14.000 1.00 86.06 190 GLY A CA 1
ATOM 1462 C C . GLY A 1 190 ? -18.138 14.525 15.162 1.00 86.06 190 GLY A C 1
ATOM 1463 O O . GLY A 1 190 ? -18.666 13.481 15.535 1.00 86.06 190 GLY A O 1
ATOM 1464 N N . ILE A 1 191 ? -18.452 15.719 15.675 1.00 90.31 191 ILE A N 1
ATOM 1465 C CA . ILE A 1 191 ? -19.476 15.925 16.710 1.00 90.31 191 ILE A CA 1
ATOM 1466 C C . ILE A 1 191 ? -20.853 15.486 16.201 1.00 90.31 191 ILE A C 1
ATOM 1468 O O . ILE A 1 191 ? -21.515 14.687 16.852 1.00 90.31 191 ILE A O 1
ATOM 1472 N N . SER A 1 192 ? -21.249 15.924 15.002 1.00 88.38 192 SER A N 1
ATOM 1473 C CA . SER A 1 192 ? -22.545 15.546 14.425 1.00 88.38 192 SER A CA 1
ATOM 1474 C C . SER A 1 192 ? -22.680 14.032 14.221 1.00 88.38 192 SER A C 1
ATOM 1476 O O . SER A 1 192 ? -23.751 13.471 14.444 1.00 88.38 192 SER A O 1
ATOM 1478 N N . LEU A 1 193 ? -21.603 13.343 13.835 1.00 88.56 193 LEU A N 1
ATOM 1479 C CA . LEU A 1 193 ? -21.602 11.883 13.764 1.00 88.56 193 LEU A CA 1
ATOM 1480 C C . LEU A 1 193 ? -21.802 11.251 15.149 1.00 88.56 193 LEU A C 1
ATOM 1482 O O . LEU A 1 193 ? -22.583 10.309 15.269 1.00 88.56 193 LEU A O 1
ATOM 1486 N N . LEU A 1 194 ? -21.130 11.763 16.184 1.00 90.88 194 LEU A N 1
ATOM 1487 C CA . LEU A 1 194 ? -21.281 11.274 17.555 1.00 90.88 194 LEU A CA 1
ATOM 1488 C C . LEU A 1 194 ? -22.735 11.397 18.037 1.00 90.88 194 LEU A C 1
ATOM 1490 O O . LEU A 1 194 ? -23.290 10.412 18.523 1.00 90.88 194 LEU A O 1
ATOM 1494 N N . ASP A 1 195 ? -23.369 12.548 17.806 1.00 91.94 195 ASP A N 1
ATOM 1495 C CA . ASP A 1 195 ? -24.777 12.784 18.148 1.00 91.94 195 ASP A CA 1
ATOM 1496 C C . ASP A 1 195 ? -25.692 11.739 17.491 1.00 91.94 195 ASP A C 1
ATOM 1498 O O . ASP A 1 195 ? -26.508 11.097 18.152 1.00 91.94 195 ASP A O 1
ATOM 1502 N N . ARG A 1 196 ? -25.496 11.485 16.191 1.00 92.50 196 ARG A N 1
ATOM 1503 C CA . ARG A 1 196 ? -26.276 10.489 15.438 1.00 92.50 196 ARG A CA 1
ATOM 1504 C C . ARG A 1 196 ? -26.063 9.063 15.942 1.00 92.50 196 ARG A C 1
ATOM 1506 O O . ARG A 1 196 ? -26.990 8.258 15.892 1.00 92.50 196 ARG A O 1
ATOM 1513 N N . LEU A 1 197 ? -24.856 8.718 16.393 1.00 93.00 197 LEU A N 1
ATOM 1514 C CA . LEU A 1 197 ? -24.596 7.410 17.003 1.00 93.00 197 LEU A CA 1
ATOM 1515 C C . LEU A 1 197 ? -25.357 7.272 18.323 1.00 93.00 197 LEU A C 1
ATOM 1517 O O . LEU A 1 197 ? -26.001 6.248 18.548 1.00 93.00 197 LEU A O 1
ATOM 1521 N N . TYR A 1 198 ? -25.349 8.312 19.155 1.00 92.25 198 TYR A N 1
ATOM 1522 C CA . TYR A 1 198 ? -26.131 8.341 20.385 1.00 92.25 198 TYR A CA 1
ATOM 1523 C C . TYR A 1 198 ? -27.630 8.210 20.128 1.00 92.25 198 TYR A C 1
ATOM 1525 O O . TYR A 1 198 ? -28.282 7.402 20.786 1.00 92.25 198 TYR A O 1
ATOM 1533 N N . GLU A 1 199 ? -28.180 8.922 19.144 1.00 91.94 199 GLU A N 1
ATOM 1534 C CA . GLU A 1 199 ? -29.591 8.793 18.755 1.00 91.94 199 GLU A CA 1
ATOM 1535 C C . GLU A 1 199 ? -29.959 7.355 18.366 1.00 91.94 199 GLU A C 1
ATOM 1537 O O . GLU A 1 199 ? -31.013 6.853 18.756 1.00 91.94 199 GLU A O 1
ATOM 1542 N N . LEU A 1 200 ? -29.084 6.678 17.615 1.00 93.12 200 LEU A N 1
ATOM 1543 C CA . LEU A 1 200 ? -29.315 5.306 17.163 1.00 93.12 200 LEU A CA 1
ATOM 1544 C C . LEU A 1 200 ? -29.295 4.293 18.312 1.00 93.12 200 LEU A C 1
ATOM 1546 O O . LEU A 1 200 ? -30.108 3.371 18.310 1.00 93.12 200 LEU A O 1
ATOM 1550 N N . HIS A 1 201 ? -28.386 4.465 19.269 1.00 92.50 201 HIS A N 1
ATOM 1551 C CA . HIS A 1 201 ? -28.160 3.509 20.355 1.00 92.50 201 HIS A CA 1
ATOM 1552 C C . HIS A 1 201 ? -28.984 3.793 21.624 1.00 92.50 201 HIS A C 1
ATOM 1554 O O . HIS A 1 201 ? -29.226 2.892 22.430 1.00 92.50 201 HIS A O 1
ATOM 1560 N N . SER A 1 202 ? -29.483 5.021 21.803 1.00 89.62 202 SER A N 1
ATOM 1561 C CA . SER A 1 202 ? -30.252 5.422 22.993 1.00 89.62 202 SER A CA 1
ATOM 1562 C C . SER A 1 202 ? -31.480 4.554 23.299 1.00 89.62 202 SER A C 1
ATOM 1564 O O . SER A 1 202 ? -31.678 4.239 24.472 1.00 89.62 202 SER A O 1
ATOM 1566 N N . PRO A 1 203 ? -32.300 4.112 22.318 1.00 88.12 203 PRO A N 1
ATOM 1567 C CA . PRO A 1 203 ? -33.498 3.321 22.609 1.00 88.12 203 PRO A CA 1
ATOM 1568 C C . PRO A 1 203 ? -33.219 1.990 23.315 1.00 88.12 203 PRO A C 1
ATOM 1570 O O . PRO A 1 203 ? -34.033 1.550 24.123 1.00 88.12 203 PRO A O 1
ATOM 1573 N N . LYS A 1 204 ? -32.084 1.347 23.009 1.00 89.44 204 LYS A N 1
ATOM 1574 C CA . LYS A 1 204 ? -31.662 0.082 23.628 1.00 89.44 204 LYS A CA 1
ATOM 1575 C C . LYS A 1 204 ? -30.583 0.246 24.697 1.00 89.44 204 LYS A C 1
ATOM 1577 O O . LYS A 1 204 ? -30.312 -0.716 25.410 1.00 89.44 204 LYS A O 1
ATOM 1582 N N . LYS A 1 205 ? -29.988 1.437 24.822 1.00 89.12 205 LYS A N 1
ATOM 1583 C CA . LYS A 1 205 ? -28.852 1.723 25.714 1.00 89.12 205 LYS A CA 1
ATOM 1584 C C . LYS A 1 205 ? -27.698 0.741 25.495 1.00 89.12 205 LYS A C 1
ATOM 1586 O O . LYS A 1 205 ? -27.109 0.219 26.433 1.00 89.12 205 LYS A O 1
ATOM 1591 N N . ASP A 1 206 ? -27.386 0.469 24.234 1.00 87.75 206 ASP A N 1
ATOM 1592 C CA . ASP A 1 206 ? -26.367 -0.505 23.838 1.00 87.75 206 ASP A CA 1
ATOM 1593 C C . ASP A 1 206 ? -25.063 0.152 23.359 1.00 87.75 206 ASP A C 1
ATOM 1595 O O . ASP A 1 206 ? -24.137 -0.533 22.927 1.00 87.75 206 ASP A O 1
ATOM 1599 N N . LEU A 1 207 ? -24.938 1.475 23.491 1.00 89.56 207 LEU A N 1
ATOM 1600 C CA . LEU A 1 207 ? -23.666 2.177 23.351 1.00 89.56 207 LEU A CA 1
ATOM 1601 C C . LEU A 1 207 ? -22.917 2.148 24.687 1.00 89.56 207 LEU A C 1
ATOM 1603 O O . LEU A 1 207 ? -23.226 2.907 25.605 1.00 89.56 207 LEU A O 1
ATOM 1607 N N . GLY A 1 208 ? -21.915 1.275 24.787 1.00 84.62 208 GLY A N 1
ATOM 1608 C CA . GLY A 1 208 ? -21.120 1.118 26.003 1.00 84.62 208 GLY A CA 1
ATOM 1609 C C . GLY A 1 208 ? -20.266 2.346 26.286 1.00 84.62 208 GLY A C 1
ATOM 1610 O O . GLY A 1 208 ? -20.436 3.016 27.301 1.00 84.62 208 GLY A O 1
ATOM 1611 N N . THR A 1 209 ? -19.342 2.662 25.378 1.00 87.06 209 THR A N 1
ATOM 1612 C CA . THR A 1 209 ? -18.507 3.860 25.498 1.00 87.06 209 THR A CA 1
ATOM 1613 C C . THR A 1 209 ? -17.967 4.316 24.147 1.00 87.06 209 THR A C 1
ATOM 1615 O O . THR A 1 209 ? -17.967 3.573 23.160 1.00 87.06 209 THR A O 1
ATOM 1618 N N . VAL A 1 210 ? -17.474 5.548 24.126 1.00 91.25 210 VAL A N 1
ATOM 1619 C CA . VAL A 1 210 ? -16.717 6.124 23.027 1.00 91.25 210 VAL A CA 1
ATOM 1620 C C . VAL A 1 210 ? -15.334 6.459 23.559 1.00 91.25 210 VAL A C 1
ATOM 1622 O O . VAL A 1 210 ? -15.176 7.216 24.513 1.00 91.25 210 VAL A O 1
ATOM 1625 N N . VAL A 1 211 ? -14.324 5.849 22.952 1.00 91.44 211 VAL A N 1
ATOM 1626 C CA . VAL A 1 211 ? -12.925 6.020 23.327 1.00 91.44 211 VAL A CA 1
ATOM 1627 C C . VAL A 1 211 ? -12.304 7.062 22.408 1.00 91.44 211 VAL A C 1
ATOM 1629 O O . VAL A 1 211 ? -12.275 6.887 21.190 1.00 91.44 211 VAL A O 1
ATOM 1632 N N . LEU A 1 212 ? -11.793 8.140 22.994 1.00 92.00 212 LEU A N 1
ATOM 1633 C CA . LEU A 1 212 ? -11.191 9.266 22.287 1.00 92.00 212 LEU A CA 1
ATOM 1634 C C . LEU A 1 212 ? -9.684 9.267 22.535 1.00 92.00 212 LEU A C 1
ATOM 1636 O O . LEU A 1 212 ? -9.243 9.441 23.668 1.00 92.00 212 LEU A O 1
ATOM 1640 N N . ASN A 1 213 ? -8.889 9.080 21.481 1.00 91.19 213 ASN A N 1
ATOM 1641 C CA . ASN A 1 213 ? -7.433 8.995 21.591 1.00 91.19 213 ASN A CA 1
ATOM 1642 C C . ASN A 1 213 ? -6.729 9.939 20.619 1.00 91.19 213 ASN A C 1
ATOM 1644 O O . ASN A 1 213 ? -7.136 10.104 19.472 1.00 91.19 213 ASN A O 1
ATOM 1648 N N . ASN A 1 214 ? -5.608 10.503 21.056 1.00 92.88 214 ASN A N 1
ATOM 1649 C CA . ASN A 1 214 ? -4.638 11.105 20.147 1.00 92.88 214 ASN A CA 1
ATOM 1650 C C . ASN A 1 214 ? -3.789 10.010 19.478 1.00 92.88 214 ASN A C 1
ATOM 1652 O O . ASN A 1 214 ? -3.700 8.884 19.974 1.00 92.88 214 ASN A O 1
ATOM 1656 N N . ILE A 1 215 ? -3.152 10.322 18.347 1.00 91.25 215 ILE A N 1
ATOM 1657 C CA . ILE A 1 215 ? -2.341 9.342 17.610 1.00 91.25 215 ILE A CA 1
ATOM 1658 C C . ILE A 1 215 ? -1.016 9.116 18.341 1.00 91.25 215 ILE A C 1
ATOM 1660 O O . ILE A 1 215 ? -0.256 10.055 18.546 1.00 91.25 215 ILE A O 1
ATOM 1664 N N . ARG A 1 216 ? -0.717 7.869 18.719 1.00 94.81 216 ARG A N 1
ATOM 1665 C CA . ARG A 1 216 ? 0.599 7.481 19.248 1.00 94.81 216 ARG A CA 1
ATOM 1666 C C . ARG A 1 216 ? 1.650 7.668 18.155 1.00 94.81 216 ARG A C 1
ATOM 1668 O O . ARG A 1 216 ? 1.509 7.107 17.071 1.00 94.81 216 ARG A O 1
ATOM 1675 N N . ILE A 1 217 ? 2.702 8.421 18.451 1.00 94.25 217 ILE A N 1
ATOM 1676 C CA . ILE A 1 217 ? 3.826 8.588 17.534 1.00 94.25 217 ILE A CA 1
ATOM 1677 C C . ILE A 1 217 ? 4.770 7.398 17.708 1.00 94.25 217 ILE A C 1
ATOM 1679 O O . ILE A 1 217 ? 5.185 7.097 18.827 1.00 94.25 217 ILE A O 1
ATOM 1683 N N . LEU A 1 218 ? 5.077 6.717 16.604 1.00 93.19 218 LEU A N 1
ATOM 1684 C CA . LEU A 1 218 ? 5.973 5.560 16.556 1.00 93.19 218 LEU A CA 1
ATOM 1685 C C . LEU A 1 218 ? 7.157 5.844 15.616 1.00 93.19 218 LEU A C 1
ATOM 1687 O O . LEU A 1 218 ? 6.950 6.481 14.580 1.00 93.19 218 LEU A O 1
ATOM 1691 N N . PRO A 1 219 ? 8.371 5.363 15.935 1.00 93.81 219 PRO A N 1
ATOM 1692 C CA . PRO A 1 219 ? 9.555 5.616 15.118 1.00 93.81 219 PRO A CA 1
ATOM 1693 C C . PRO A 1 219 ? 9.437 4.973 13.728 1.00 93.81 219 PRO A C 1
ATOM 1695 O O . PRO A 1 219 ? 8.914 3.868 13.581 1.00 93.81 219 PRO A O 1
ATOM 1698 N N . GLY A 1 220 ? 9.934 5.664 12.706 1.00 88.38 220 GLY A N 1
ATOM 1699 C CA . GLY A 1 220 ? 9.911 5.250 11.304 1.00 88.38 220 GLY A CA 1
ATOM 1700 C C . GLY A 1 220 ? 8.548 5.374 10.617 1.00 88.38 220 GLY A C 1
ATOM 1701 O O . GLY A 1 220 ? 8.380 4.845 9.519 1.00 88.38 220 GLY A O 1
ATOM 1702 N N . THR A 1 221 ? 7.562 6.033 11.236 1.00 90.06 221 THR A N 1
ATOM 1703 C CA . THR A 1 221 ? 6.201 6.141 10.682 1.00 90.06 221 THR A CA 1
ATOM 1704 C C . THR A 1 221 ? 5.920 7.515 10.065 1.00 90.06 221 THR A C 1
ATOM 1706 O O . THR A 1 221 ? 6.519 8.508 10.475 1.00 90.06 221 THR A O 1
ATOM 1709 N N . PRO A 1 222 ? 4.951 7.631 9.134 1.00 85.88 222 PRO A N 1
ATOM 1710 C CA . PRO A 1 222 ? 4.574 8.929 8.572 1.00 85.88 222 PRO A CA 1
ATOM 1711 C C . PRO A 1 222 ? 4.145 9.959 9.626 1.00 85.88 222 PRO A C 1
ATOM 1713 O O . PRO A 1 222 ? 4.410 11.146 9.467 1.00 85.88 222 PRO A O 1
ATOM 1716 N N . ILE A 1 223 ? 3.513 9.527 10.726 1.00 90.19 223 ILE A N 1
ATOM 1717 C CA . ILE A 1 223 ? 3.104 10.456 11.787 1.00 90.19 223 ILE A CA 1
ATOM 1718 C C . ILE A 1 223 ? 4.306 11.048 12.534 1.00 90.19 223 ILE A C 1
ATOM 1720 O O . ILE A 1 223 ? 4.221 12.186 12.977 1.00 90.19 223 ILE A O 1
ATOM 1724 N N . GLU A 1 224 ? 5.429 10.328 12.638 1.00 95.56 224 GLU A N 1
ATOM 1725 C CA . GLU A 1 224 ? 6.675 10.882 13.185 1.00 95.56 224 GLU A CA 1
ATOM 1726 C C . GLU A 1 224 ? 7.193 12.022 12.306 1.00 95.56 224 GLU A C 1
ATOM 1728 O O . GLU A 1 224 ? 7.503 13.094 12.818 1.00 95.56 224 GLU A O 1
ATOM 1733 N N . GLN A 1 225 ? 7.232 11.814 10.987 1.00 91.50 225 GLN A N 1
ATOM 1734 C CA . GLN A 1 225 ? 7.679 12.833 10.033 1.00 91.50 225 GLN A CA 1
ATOM 1735 C C . GLN A 1 225 ? 6.792 14.079 10.103 1.00 91.50 225 GLN A C 1
ATOM 1737 O O . GLN A 1 225 ? 7.298 15.179 10.306 1.00 91.50 225 GLN A O 1
ATOM 1742 N N . ILE A 1 226 ? 5.468 13.897 10.060 1.00 86.94 226 ILE A N 1
ATOM 1743 C CA . ILE A 1 226 ? 4.497 14.993 10.190 1.00 86.94 226 ILE A CA 1
ATOM 1744 C C . ILE A 1 226 ? 4.675 15.727 11.526 1.00 86.94 226 ILE A C 1
ATOM 1746 O O . ILE A 1 226 ? 4.631 16.955 11.573 1.00 86.94 226 ILE A O 1
ATOM 1750 N N . ALA A 1 227 ? 4.874 14.993 12.623 1.00 94.69 227 ALA A N 1
ATOM 1751 C CA . ALA A 1 227 ? 5.074 15.583 13.940 1.00 94.69 227 ALA A CA 1
ATOM 1752 C C . ALA A 1 227 ? 6.364 16.418 14.011 1.00 94.69 227 ALA A C 1
ATOM 1754 O O . ALA A 1 227 ? 6.335 17.497 14.599 1.00 94.69 227 ALA A O 1
ATOM 1755 N N . LYS A 1 228 ? 7.462 15.962 13.392 1.00 96.44 228 LYS A N 1
ATOM 1756 C CA . LYS A 1 228 ? 8.727 16.712 13.294 1.00 96.44 228 LYS A CA 1
ATOM 1757 C C . LYS A 1 228 ? 8.575 17.967 12.437 1.00 96.44 228 LYS A C 1
ATOM 1759 O O . LYS A 1 228 ? 8.934 19.056 12.874 1.00 96.44 228 LYS A O 1
ATOM 1764 N N . GLU A 1 229 ? 7.978 17.838 11.253 1.00 95.06 229 GLU A N 1
ATOM 1765 C CA . GLU A 1 229 ? 7.736 18.958 10.329 1.00 95.06 229 GLU A CA 1
ATOM 1766 C C . GLU A 1 229 ? 6.877 20.061 10.958 1.00 95.06 229 GLU A C 1
ATOM 1768 O O . GLU A 1 229 ? 7.087 21.246 10.707 1.00 95.06 229 GLU A O 1
ATOM 1773 N N . GLN A 1 230 ? 5.919 19.677 11.801 1.00 92.12 230 GLN A N 1
ATOM 1774 C CA . GLN A 1 230 ? 5.032 20.605 12.502 1.00 92.12 230 GLN A CA 1
ATOM 1775 C C . GLN A 1 230 ? 5.576 21.077 13.859 1.00 92.12 230 GLN A C 1
ATOM 1777 O O . GLN A 1 230 ? 4.890 21.827 14.554 1.00 92.12 230 GLN A O 1
ATOM 1782 N N . GLY A 1 231 ? 6.774 20.641 14.259 1.00 95.12 231 GLY A N 1
ATOM 1783 C CA . GLY A 1 231 ? 7.386 21.003 15.539 1.00 95.12 231 GLY A CA 1
ATOM 1784 C C . GLY A 1 231 ? 6.645 20.466 16.770 1.00 95.12 231 GLY A C 1
ATOM 1785 O O . GLY A 1 231 ? 6.748 21.046 17.848 1.00 95.12 231 GLY A O 1
ATOM 1786 N N . VAL A 1 232 ? 5.871 19.386 16.621 1.00 95.19 232 VAL A N 1
ATOM 1787 C CA . VAL A 1 232 ? 5.209 18.676 17.732 1.00 95.19 232 VAL A CA 1
ATOM 1788 C C . VAL A 1 232 ? 6.221 17.842 18.521 1.00 95.19 232 VAL A C 1
ATOM 1790 O O . VAL A 1 232 ? 6.083 17.696 19.733 1.00 95.19 232 VAL A O 1
ATOM 1793 N N . ILE A 1 233 ? 7.228 17.305 17.830 1.00 97.06 233 ILE A N 1
ATOM 1794 C CA . ILE A 1 233 ? 8.383 16.601 18.399 1.00 97.06 233 ILE A CA 1
ATOM 1795 C C . ILE A 1 233 ? 9.660 17.075 17.694 1.00 97.06 233 ILE A C 1
ATOM 1797 O O . ILE A 1 233 ? 9.588 17.702 16.636 1.00 97.06 233 ILE A O 1
ATOM 1801 N N . ASP A 1 234 ? 10.818 16.720 18.238 1.00 96.38 234 ASP A N 1
ATOM 1802 C CA . ASP A 1 234 ? 12.134 16.975 17.646 1.00 96.38 234 ASP A CA 1
ATOM 1803 C C . ASP A 1 234 ? 12.951 15.678 17.457 1.00 96.38 234 ASP A C 1
ATOM 1805 O O . ASP A 1 234 ? 12.498 14.578 17.777 1.00 96.38 234 ASP A O 1
ATOM 1809 N N . GLU A 1 235 ? 14.168 15.796 16.915 1.00 93.50 235 GLU A N 1
ATOM 1810 C CA . GLU A 1 235 ? 15.081 14.657 16.703 1.00 93.50 235 GLU A CA 1
ATOM 1811 C C . GLU A 1 235 ? 15.576 14.003 18.005 1.00 93.50 235 GLU A C 1
ATOM 1813 O O . GLU A 1 235 ? 16.112 12.898 17.969 1.00 93.50 235 GLU A O 1
ATOM 1818 N N . GLN A 1 236 ? 15.427 14.675 19.150 1.00 95.00 236 GLN A N 1
ATOM 1819 C CA . GLN A 1 236 ? 15.871 14.180 20.457 1.00 95.00 236 GLN A CA 1
ATOM 1820 C C . GLN A 1 236 ? 14.730 13.549 21.261 1.00 95.00 236 GLN A C 1
ATOM 1822 O O . GLN A 1 236 ? 14.962 13.000 22.338 1.00 95.00 236 GLN A O 1
ATOM 1827 N N . THR A 1 237 ? 13.499 13.621 20.755 1.00 96.12 237 THR A N 1
ATOM 1828 C CA . THR A 1 237 ? 12.314 13.126 21.444 1.00 96.12 237 THR A CA 1
ATOM 1829 C C . THR A 1 237 ? 12.376 11.603 21.577 1.00 96.12 237 THR A C 1
ATOM 1831 O O . THR A 1 237 ? 12.353 10.876 20.585 1.00 96.12 237 THR A O 1
ATOM 1834 N N . ASP A 1 238 ? 12.419 11.107 22.817 1.00 95.75 238 ASP A N 1
ATOM 1835 C CA . ASP A 1 238 ? 12.427 9.673 23.108 1.00 95.75 238 ASP A CA 1
ATOM 1836 C C . ASP A 1 238 ? 11.049 9.047 22.842 1.00 95.75 238 ASP A C 1
ATOM 1838 O O . ASP A 1 238 ? 10.094 9.215 23.605 1.00 95.75 238 ASP A O 1
ATOM 1842 N N . LEU A 1 239 ? 10.947 8.302 21.740 1.00 96.69 239 LEU A N 1
ATOM 1843 C CA . LEU A 1 239 ? 9.719 7.622 21.333 1.00 96.69 239 LEU A CA 1
ATOM 1844 C C . LEU A 1 239 ? 9.537 6.238 21.976 1.00 96.69 239 LEU A C 1
ATOM 1846 O O . LEU A 1 239 ? 8.474 5.633 21.778 1.00 96.69 239 LEU A O 1
ATOM 1850 N N . LEU A 1 240 ? 10.503 5.744 22.768 1.00 94.19 240 LEU A N 1
ATOM 1851 C CA . LEU A 1 240 ? 10.361 4.485 23.511 1.00 94.19 240 LEU A CA 1
ATOM 1852 C C . LEU A 1 240 ? 9.111 4.526 24.401 1.00 94.19 240 LEU A C 1
ATOM 1854 O O . LEU A 1 240 ? 8.327 3.574 24.428 1.00 94.19 240 LEU A O 1
ATOM 1858 N N . TYR A 1 241 ? 8.872 5.667 25.052 1.00 94.69 241 TYR A N 1
ATOM 1859 C CA . TYR A 1 241 ? 7.696 5.901 25.882 1.00 94.69 241 TYR A CA 1
ATOM 1860 C C . TYR A 1 241 ? 6.574 6.660 25.147 1.00 94.69 241 TYR A C 1
ATOM 1862 O O . TYR A 1 241 ? 6.839 7.418 24.218 1.00 94.69 241 TYR A O 1
ATOM 1870 N N . PRO A 1 242 ? 5.304 6.455 25.551 1.00 94.69 242 PRO A N 1
ATOM 1871 C CA . PRO A 1 242 ? 4.181 7.394 25.632 1.00 94.69 242 PRO A CA 1
ATOM 1872 C C . PRO A 1 242 ? 4.026 8.744 24.892 1.00 94.69 242 PRO A C 1
ATOM 1874 O O . PRO A 1 242 ? 3.278 9.551 25.420 1.00 94.69 242 PRO A O 1
ATOM 1877 N N . VAL A 1 243 ? 4.638 9.070 23.758 1.00 96.62 243 VAL A N 1
ATOM 1878 C CA . VAL A 1 243 ? 4.436 10.336 23.010 1.00 96.62 243 VAL A CA 1
ATOM 1879 C C . VAL A 1 243 ? 3.276 10.277 22.001 1.00 96.62 243 VAL A C 1
ATOM 1881 O O . VAL A 1 243 ? 3.206 9.360 21.178 1.00 96.62 243 VAL A O 1
ATOM 1884 N N . TYR A 1 244 ? 2.393 11.282 22.019 1.00 95.69 244 TYR A N 1
ATOM 1885 C CA . TYR A 1 244 ? 1.215 11.385 21.148 1.00 95.69 244 TYR A CA 1
ATOM 1886 C C . TYR A 1 244 ? 1.206 12.678 20.323 1.00 95.69 244 TYR A C 1
ATOM 1888 O O . TYR A 1 244 ? 1.615 13.735 20.794 1.00 95.69 244 TYR A O 1
ATOM 1896 N N . TYR A 1 245 ? 0.673 12.600 19.106 1.00 94.56 245 TYR A N 1
ATOM 1897 C CA . TYR A 1 245 ? 0.446 13.730 18.216 1.00 94.56 245 TYR A CA 1
ATOM 1898 C C . TYR A 1 245 ? -0.773 14.534 18.680 1.00 94.56 245 TYR A C 1
ATOM 1900 O O . TYR A 1 245 ? -1.898 14.029 18.664 1.00 94.56 245 TYR A O 1
ATOM 1908 N N . ASN A 1 246 ? -0.541 15.774 19.117 1.00 95.62 246 ASN A N 1
ATOM 1909 C CA . ASN A 1 246 ? -1.587 16.674 19.601 1.00 95.62 246 ASN A CA 1
ATOM 1910 C C . ASN A 1 246 ? -1.207 18.156 19.379 1.00 95.62 246 ASN A C 1
ATOM 1912 O O . ASN A 1 246 ? -0.907 18.865 20.340 1.00 95.62 246 ASN A O 1
ATOM 1916 N N . PRO A 1 247 ? -1.163 18.635 18.124 1.00 92.81 247 PRO A N 1
ATOM 1917 C CA . PRO A 1 247 ? -0.725 19.993 17.809 1.00 92.81 247 PRO A CA 1
ATOM 1918 C C . PRO A 1 247 ? -1.725 21.075 18.246 1.00 92.81 247 PRO A C 1
ATOM 1920 O O . PRO A 1 247 ? -2.934 20.849 18.383 1.00 92.81 247 PRO A O 1
ATOM 1923 N N . LYS A 1 248 ? -1.224 22.308 18.366 1.00 92.88 248 LYS A N 1
ATOM 1924 C CA . LYS A 1 248 ? -2.052 23.520 18.446 1.00 92.88 248 LYS A CA 1
ATOM 1925 C C . LYS A 1 248 ? -2.764 23.788 17.106 1.00 92.88 248 LYS A C 1
ATOM 1927 O O . LYS A 1 248 ? -2.225 23.437 16.060 1.00 92.88 248 LYS A O 1
ATOM 1932 N N . PRO A 1 249 ? -3.944 24.442 17.104 1.00 93.56 249 PRO A N 1
ATOM 1933 C CA . PRO A 1 249 ? -4.638 25.041 18.250 1.00 93.56 249 PRO A CA 1
ATOM 1934 C C . PRO A 1 249 ? -5.647 24.110 18.949 1.00 93.56 249 PRO A C 1
ATOM 1936 O O . PRO A 1 249 ? -6.348 24.553 19.855 1.00 93.56 249 PRO A O 1
ATOM 1939 N N . PHE A 1 250 ? -5.765 22.844 18.538 1.00 91.62 250 PHE A N 1
ATOM 1940 C CA . PHE A 1 250 ? -6.814 21.929 19.013 1.00 91.62 250 PHE A CA 1
ATOM 1941 C C . PHE A 1 250 ? -6.347 20.955 20.104 1.00 91.62 250 PHE A C 1
ATOM 1943 O O . PHE A 1 250 ? -6.984 19.931 20.334 1.00 91.62 250 PHE A O 1
ATOM 1950 N N . GLU A 1 251 ? -5.278 21.285 20.826 1.00 93.38 251 GLU A N 1
ATOM 1951 C CA . GLU A 1 251 ? -4.669 20.416 21.843 1.00 93.38 251 GLU A CA 1
ATOM 1952 C C . GLU A 1 251 ? -5.627 20.012 22.984 1.00 93.38 251 GLU A C 1
ATOM 1954 O O . GLU A 1 251 ? -5.453 18.968 23.612 1.00 93.38 251 GLU A O 1
ATOM 1959 N N . THR A 1 252 ? -6.683 20.800 23.221 1.00 95.44 252 THR A N 1
ATOM 1960 C CA . THR A 1 252 ? -7.731 20.535 24.224 1.00 95.44 252 THR A CA 1
ATOM 1961 C C . THR A 1 252 ? -8.991 19.869 23.658 1.00 95.44 252 THR A C 1
ATOM 1963 O O . THR A 1 252 ? -9.931 19.596 24.406 1.00 95.44 252 THR A O 1
ATOM 1966 N N . LEU A 1 253 ? -9.044 19.595 22.348 1.00 91.69 253 LEU A N 1
ATOM 1967 C CA . LEU A 1 253 ? -10.227 19.048 21.673 1.00 91.69 253 LEU A CA 1
ATOM 1968 C C . LEU A 1 253 ? -10.680 17.720 22.280 1.00 91.69 253 LEU A C 1
ATOM 1970 O O . LEU A 1 253 ? -11.877 17.516 22.464 1.00 91.69 253 LEU A O 1
ATOM 1974 N N . ARG A 1 254 ? -9.730 16.846 22.625 1.00 94.19 254 ARG A N 1
ATOM 1975 C CA . ARG A 1 254 ? -10.022 15.550 23.240 1.00 94.19 254 ARG A CA 1
ATOM 1976 C C . ARG A 1 254 ? -10.876 15.707 24.498 1.00 94.19 254 ARG A C 1
ATOM 1978 O O . ARG A 1 254 ? -11.923 15.082 24.578 1.00 94.19 254 ARG A O 1
ATOM 1985 N N . TYR A 1 255 ? -10.490 16.594 25.413 1.00 94.12 255 TYR A N 1
ATOM 1986 C CA . TYR A 1 255 ? -11.234 16.827 26.655 1.00 94.12 255 TYR A CA 1
ATOM 1987 C C . TYR A 1 255 ? -12.628 17.398 26.396 1.00 94.12 255 TYR A C 1
ATOM 1989 O O . TYR A 1 255 ? -13.590 17.020 27.052 1.00 94.12 255 TYR A O 1
ATOM 1997 N N . ARG A 1 256 ? -12.769 18.276 25.394 1.00 93.44 256 ARG A N 1
ATOM 1998 C CA . ARG A 1 256 ? -14.085 18.802 25.001 1.00 93.44 256 ARG A CA 1
ATOM 1999 C C . ARG A 1 256 ? -15.011 17.696 24.495 1.00 93.44 256 ARG A C 1
ATOM 2001 O O . ARG A 1 256 ? -16.191 17.696 24.837 1.00 93.44 256 ARG A O 1
ATOM 2008 N N . LEU A 1 257 ? -14.484 16.772 23.692 1.00 91.56 257 LEU A N 1
ATOM 2009 C CA . LEU A 1 257 ? -15.238 15.620 23.197 1.00 91.56 257 LEU A CA 1
ATOM 2010 C C . LEU A 1 257 ? -15.515 14.596 24.304 1.00 91.56 257 LEU A C 1
ATOM 2012 O O . LEU A 1 257 ? -16.598 14.025 24.323 1.00 91.56 257 LEU A O 1
ATOM 2016 N N . GLU A 1 258 ? -14.589 14.396 25.246 1.00 92.44 258 GLU A N 1
ATOM 2017 C CA . GLU A 1 258 ? -14.803 13.543 26.422 1.00 92.44 258 GLU A CA 1
ATOM 2018 C C . GLU A 1 258 ? -15.945 14.081 27.290 1.00 92.44 258 GLU A C 1
ATOM 2020 O O . GLU A 1 258 ? -16.820 13.310 27.674 1.00 92.44 258 GLU A O 1
ATOM 2025 N N . THR A 1 259 ? -16.000 15.396 27.531 1.00 91.94 259 THR A N 1
ATOM 2026 C CA . THR A 1 259 ? -17.126 16.025 28.237 1.00 91.94 259 THR A CA 1
ATOM 2027 C C . THR A 1 259 ? -18.441 15.814 27.493 1.00 91.94 259 THR A C 1
ATOM 2029 O O . THR A 1 259 ? -19.422 15.416 28.112 1.00 91.94 259 THR A O 1
ATOM 2032 N N . LEU A 1 260 ? -18.471 16.045 26.173 1.00 89.62 260 LEU A N 1
ATOM 2033 C CA . LEU A 1 260 ? -19.671 15.842 25.353 1.00 89.62 260 LEU A CA 1
ATOM 2034 C C . LEU A 1 260 ? -20.161 14.388 25.413 1.00 89.62 260 LEU A C 1
ATOM 2036 O O . LEU A 1 260 ? -21.343 14.142 25.644 1.00 89.62 260 LEU A O 1
ATOM 2040 N N . HIS A 1 261 ? -19.241 13.440 25.222 1.00 88.81 261 HIS A N 1
ATOM 2041 C CA . HIS A 1 261 ? -19.508 12.006 25.292 1.00 88.81 261 HIS A CA 1
ATOM 2042 C C . HIS A 1 261 ? -20.044 11.607 26.665 1.00 88.81 261 HIS A C 1
ATOM 2044 O O . HIS A 1 261 ? -21.079 10.955 26.741 1.00 88.81 261 HIS A O 1
ATOM 2050 N N . LEU A 1 262 ? -19.370 12.009 27.747 1.00 90.12 262 LEU A N 1
ATOM 2051 C CA . LEU A 1 262 ? -19.772 11.660 29.108 1.00 90.12 262 LEU A CA 1
ATOM 2052 C C . LEU A 1 262 ? -21.167 12.200 29.430 1.00 90.12 262 LEU A C 1
ATOM 2054 O O . LEU A 1 262 ? -21.993 11.478 29.979 1.00 90.12 262 LEU A O 1
ATOM 2058 N N . ASP A 1 263 ? -21.434 13.443 29.045 1.00 89.25 263 ASP A N 1
ATOM 2059 C CA . ASP A 1 263 ? -22.730 14.087 29.216 1.00 89.25 263 ASP A CA 1
ATOM 2060 C C . ASP A 1 263 ? -23.832 13.320 28.462 1.00 89.25 263 ASP A C 1
ATOM 2062 O O . ASP A 1 263 ? -24.837 12.928 29.047 1.00 89.25 263 ASP A O 1
ATOM 2066 N N . GLN A 1 264 ? -23.627 12.977 27.188 1.00 87.06 264 GLN A N 1
ATOM 2067 C CA . GLN A 1 264 ? -24.595 12.168 26.433 1.00 87.06 264 GLN A CA 1
ATOM 2068 C C . GLN A 1 264 ? -24.789 10.766 27.014 1.00 87.06 264 GLN A C 1
ATOM 2070 O O . GLN A 1 264 ? -25.923 10.299 27.123 1.00 87.06 264 GLN A O 1
ATOM 2075 N N . ASN A 1 265 ? -23.702 10.113 27.425 1.00 86.19 265 ASN A N 1
ATOM 2076 C CA . ASN A 1 265 ? -23.742 8.789 28.028 1.00 86.19 265 ASN A CA 1
ATOM 2077 C C . ASN A 1 265 ? -24.582 8.802 29.307 1.00 86.19 265 ASN A C 1
ATOM 2079 O O . ASN A 1 265 ? -25.539 8.039 29.422 1.00 86.19 265 ASN A O 1
ATOM 2083 N N . VAL A 1 266 ? -24.279 9.713 30.236 1.00 87.38 266 VAL A N 1
ATOM 2084 C CA . VAL A 1 266 ? -25.006 9.839 31.504 1.00 87.38 266 VAL A CA 1
ATOM 2085 C C . VAL A 1 266 ? -26.489 10.086 31.242 1.00 87.38 266 VAL A C 1
ATOM 2087 O O . VAL A 1 266 ? -27.321 9.360 31.777 1.00 87.38 266 VAL A O 1
ATOM 2090 N N . PHE A 1 267 ? -26.842 11.040 30.382 1.00 86.75 267 PHE A N 1
ATOM 2091 C CA . PHE A 1 267 ? -28.247 11.359 30.111 1.00 86.75 267 PHE A CA 1
ATOM 2092 C C . PHE A 1 267 ? -29.000 10.193 29.451 1.00 86.75 267 PHE A C 1
ATOM 2094 O O . PHE A 1 267 ? -30.126 9.896 29.850 1.00 86.75 267 PHE A O 1
ATOM 2101 N N . MET A 1 268 ? -28.368 9.482 28.509 1.00 85.19 268 MET A N 1
ATOM 2102 C CA . MET A 1 268 ? -28.926 8.275 27.888 1.00 85.19 268 MET A CA 1
ATOM 2103 C C . MET A 1 268 ? -29.214 7.186 28.931 1.00 85.19 268 MET A C 1
ATOM 2105 O O . MET A 1 268 ? -30.309 6.620 28.959 1.00 85.19 268 MET A O 1
ATOM 2109 N N . TRP A 1 269 ? -28.251 6.895 29.810 1.00 82.62 269 TRP A N 1
ATOM 2110 C CA . TRP A 1 269 ? -28.408 5.854 30.827 1.00 82.62 269 TRP A CA 1
ATOM 2111 C C . TRP A 1 269 ? -29.433 6.226 31.900 1.00 82.62 269 TRP A C 1
ATOM 2113 O O . TRP A 1 269 ? -30.202 5.358 32.319 1.00 82.62 269 TRP A O 1
ATOM 2123 N N . GLN A 1 270 ? -29.480 7.503 32.292 1.00 86.62 270 GLN A N 1
ATOM 2124 C CA . GLN A 1 270 ? -30.409 8.037 33.293 1.00 86.62 270 GLN A CA 1
ATOM 2125 C C . GLN A 1 270 ? -31.806 8.378 32.735 1.00 86.62 270 GLN A C 1
ATOM 2127 O O . GLN A 1 270 ? -32.665 8.800 33.501 1.00 86.62 270 GLN A O 1
ATOM 2132 N N . GLU A 1 271 ? -32.052 8.201 31.430 1.00 80.25 271 GLU A N 1
ATOM 2133 C CA . GLU A 1 271 ? -33.335 8.506 30.760 1.00 80.25 271 GLU A CA 1
ATOM 2134 C C . GLU A 1 271 ? -33.766 9.981 30.847 1.00 80.25 271 GLU A C 1
ATOM 2136 O O . GLU A 1 271 ? -34.952 10.313 30.785 1.00 80.25 271 GLU A O 1
ATOM 2141 N N . ILE A 1 272 ? -32.797 10.892 30.950 1.00 78.62 272 ILE A N 1
ATOM 2142 C CA . ILE A 1 272 ? -33.045 12.333 31.020 1.00 78.62 272 ILE A CA 1
ATOM 2143 C C . ILE A 1 272 ? -32.945 12.905 29.605 1.00 78.62 272 ILE A C 1
ATOM 2145 O O . ILE A 1 272 ? -31.907 12.800 28.953 1.00 78.62 272 ILE A O 1
ATOM 2149 N N . ARG A 1 273 ? -34.024 13.524 29.110 1.00 65.00 273 ARG A N 1
ATOM 2150 C CA . ARG A 1 273 ? -34.000 14.244 27.827 1.00 65.00 273 ARG A CA 1
ATOM 2151 C C . ARG A 1 273 ? -33.339 15.610 28.012 1.00 65.00 273 ARG A C 1
ATOM 2153 O O . ARG A 1 273 ? -33.681 16.322 28.954 1.00 65.00 273 ARG A O 1
ATOM 2160 N N . LYS A 1 274 ? -32.417 15.950 27.112 1.00 59.50 274 LYS A N 1
ATOM 2161 C CA . LYS A 1 274 ? -31.921 17.321 26.939 1.00 59.50 274 LYS A CA 1
ATOM 2162 C C . LYS A 1 274 ? -32.944 18.193 26.223 1.00 59.50 274 LYS A C 1
ATOM 2164 O O . LYS A 1 274 ? -33.703 17.638 25.395 1.00 59.50 274 LYS A O 1
#

Solvent-accessible surface area (backbone atoms only — not comparable to full-atom values): 15832 Å² total; per-residue (Å²): 97,39,36,36,35,31,41,46,59,54,58,70,76,91,50,89,80,78,76,81,66,57,70,60,53,53,42,44,54,51,40,41,75,74,67,30,50,65,50,79,44,60,33,79,77,45,96,53,36,66,61,52,48,55,52,47,48,71,74,62,60,39,52,30,36,40,37,32,38,55,32,54,40,66,53,92,94,56,89,59,65,31,51,64,63,45,53,52,49,56,53,49,44,48,71,76,47,67,78,35,47,31,34,38,24,33,67,33,36,46,76,46,52,72,60,52,48,69,77,36,75,81,50,74,44,76,48,66,67,82,48,81,65,55,46,55,50,51,50,50,47,48,55,47,46,66,70,59,54,82,78,66,49,71,69,54,55,53,51,52,48,56,58,43,47,72,55,94,54,72,40,72,48,82,44,77,36,60,51,95,87,66,43,75,71,56,50,52,51,52,50,53,50,52,53,54,51,49,65,58,18,44,88,70,64,34,60,72,53,74,47,78,38,57,49,73,40,47,88,98,38,72,62,38,54,53,31,41,77,69,65,71,43,59,97,81,60,73,53,92,51,98,45,60,45,59,53,83,93,49,60,61,48,58,60,56,50,49,53,53,50,51,52,51,51,51,30,53,76,69,71,52,83,130

pLDDT: mean 88.88, std 11.51, range [36.06, 98.62]

Mean predicted aligned error: 14.6 Å

Foldseek 3Di:
DEEEEEEFDQAPALDPDDDDPVQSVLQQVLVVVVVYRYDYDYLSVDNHSLVVLLVCCVVRVGQAYEYEPAHQYNDDPDPDGSVVSVLVSLVSCCVSRVNHAAEYEYPHCLVPVPPSCVVRVSHPYYDHDHPSPVVSVVVVVVVVVVVVPPPDDLVNVLVVLLVVLVDLAQDEAEDEPQDPPDDPVVLVVVVVSLVSSLVSNLVVLRHPAYHYDFAQDDPPDPVVVVCCVLVVDHPPDDSVDDDGDQDPDCNCVSVVVVVVRVVSSVCSVVVNDD

Sequence (274 aa):
MRVLMIQTPSVEGISQEKVYPIGIVTLASVLKGYGHVVEILDMNLAQDPFAALKEKLLTFQPGVVGLSLRNIDPLANKTSSLIPPFVVTVRLIAAVWPHARLIVGGTGFSLFPKRLLQELPEIDYGIVGEAETSFPALLSSMDSLDVLRKHLVEADILRAARLTARTDVLSVYHFMVNVPGESKRTIEKGISLLDRLYELHSPKKDLGTVVLNNIRILPGTPIEQIAKEQGVIDEQTDLLYPVYYNPKPFETLRYRLETLHLDQNVFMWQEIRK